Protein AF-A0A1S5QI67-F1 (afdb_monomer)

Sequence (179 aa):
MACPWKFLFKVKSYQSDLKEEKDINNNVKKTPCAVLSPTIQDDPKSHQNGSPQLLTGTVQNVPESLDKLHVTPSTRPQYVRIKNWGSGEILHDTLHHKATSDFTCKSKSCLGSIMNPKSLTRGPRDKPTPLEELLPQAIEFINQYYGSFKEAKIEEHLARLEAVTKEIETTGTYQLTLD

Mean predicted aligned error: 18.32 Å

Structure (mmCIF, N/CA/C/O backbone):
data_AF-A0A1S5QI67-F1
#
_entry.id   AF-A0A1S5QI67-F1
#
loop_
_atom_site.group_PDB
_atom_site.id
_atom_site.type_symbol
_atom_site.label_atom_id
_atom_site.label_alt_id
_atom_site.label_comp_id
_atom_site.label_asym_id
_atom_site.label_entity_id
_atom_site.label_seq_id
_atom_site.pdbx_PDB_ins_code
_atom_site.Cartn_x
_atom_site.Cartn_y
_atom_site.Cartn_z
_atom_site.occupancy
_atom_site.B_iso_or_equiv
_atom_site.auth_seq_id
_atom_site.auth_comp_id
_atom_site.auth_asym_id
_atom_site.auth_atom_id
_atom_site.pdbx_PDB_model_num
ATOM 1 N N . MET A 1 1 ? 42.290 -19.138 -28.186 1.00 39.66 1 MET A N 1
ATOM 2 C CA . MET A 1 1 ? 42.189 -19.672 -26.812 1.00 39.66 1 MET A CA 1
ATOM 3 C C . MET A 1 1 ? 40.740 -20.052 -26.567 1.00 39.66 1 MET A C 1
ATOM 5 O O . MET A 1 1 ? 39.892 -19.174 -26.576 1.00 39.66 1 MET A O 1
ATOM 9 N N . ALA A 1 2 ? 40.452 -21.350 -26.492 1.00 39.34 2 ALA A N 1
ATOM 10 C CA . ALA A 1 2 ? 39.098 -21.890 -26.387 1.00 39.34 2 ALA A CA 1
ATOM 11 C C . ALA A 1 2 ? 38.786 -22.230 -24.921 1.00 39.34 2 ALA A C 1
ATOM 13 O O . ALA A 1 2 ? 39.550 -22.956 -24.289 1.00 39.34 2 ALA A O 1
ATOM 14 N N . CYS A 1 3 ? 37.687 -21.701 -24.380 1.00 44.16 3 CYS A N 1
ATOM 15 C CA . CYS A 1 3 ? 37.183 -22.037 -23.046 1.00 44.16 3 CYS A CA 1
ATOM 16 C C . CYS A 1 3 ? 36.544 -23.440 -23.042 1.00 44.16 3 CYS A C 1
ATOM 18 O O . CYS A 1 3 ? 35.607 -23.660 -23.813 1.00 44.16 3 CYS A O 1
ATOM 20 N N . PRO A 1 4 ? 36.956 -24.373 -22.162 1.00 49.09 4 PRO A N 1
ATOM 21 C CA . PRO A 1 4 ? 36.354 -25.698 -22.083 1.00 49.09 4 PRO A CA 1
ATOM 22 C C . PRO A 1 4 ? 35.617 -25.887 -20.750 1.00 49.09 4 PRO A C 1
ATOM 24 O O . PRO A 1 4 ? 36.171 -26.443 -19.809 1.00 49.09 4 PRO A O 1
ATOM 27 N N . TRP A 1 5 ? 34.366 -25.435 -20.642 1.00 41.75 5 TRP A N 1
ATOM 28 C CA . TRP A 1 5 ? 33.500 -25.766 -19.499 1.00 41.75 5 TRP A CA 1
ATOM 29 C C . TRP A 1 5 ? 32.327 -26.621 -19.992 1.00 41.75 5 TRP A C 1
ATOM 31 O O . TRP A 1 5 ? 31.273 -26.121 -20.376 1.00 41.75 5 TRP A O 1
ATOM 41 N N . LYS A 1 6 ? 32.531 -27.942 -20.026 1.00 46.97 6 LYS A N 1
ATOM 42 C CA . LYS A 1 6 ? 31.464 -28.934 -20.207 1.00 46.97 6 LYS A CA 1
ATOM 43 C C . LYS A 1 6 ? 30.970 -29.350 -18.820 1.00 46.97 6 LYS A C 1
ATOM 45 O O . LYS A 1 6 ? 31.506 -30.275 -18.221 1.00 46.97 6 LYS A O 1
ATOM 50 N N . PHE A 1 7 ? 29.958 -28.657 -18.304 1.00 45.44 7 PHE A N 1
ATOM 51 C CA . PHE A 1 7 ? 29.197 -29.134 -17.150 1.00 45.44 7 PHE A CA 1
ATOM 52 C C . PHE A 1 7 ? 28.238 -30.238 -17.609 1.00 45.44 7 PHE A C 1
ATOM 54 O O . PHE A 1 7 ? 27.238 -29.978 -18.274 1.00 45.44 7 PHE A O 1
ATOM 61 N N . LEU A 1 8 ? 28.562 -31.485 -17.269 1.00 48.12 8 LEU A N 1
ATOM 62 C CA . LEU A 1 8 ? 27.643 -32.617 -17.359 1.00 48.12 8 LEU A CA 1
ATOM 63 C C . LEU A 1 8 ? 26.756 -32.618 -16.107 1.00 48.12 8 LEU A C 1
ATOM 65 O O . LEU A 1 8 ? 27.151 -33.135 -15.064 1.00 48.12 8 LEU A O 1
ATOM 69 N N . PHE A 1 9 ? 25.550 -32.060 -16.201 1.00 41.75 9 PHE A N 1
ATOM 70 C CA . PHE A 1 9 ? 24.511 -32.307 -15.202 1.00 41.75 9 PHE A CA 1
ATOM 71 C C . PHE A 1 9 ? 23.842 -33.648 -15.506 1.00 41.75 9 PHE A C 1
ATOM 73 O O . PHE A 1 9 ? 23.021 -33.772 -16.411 1.00 41.75 9 PHE A O 1
ATOM 80 N N . LYS A 1 10 ? 24.218 -34.678 -14.747 1.00 37.72 10 LYS A N 1
ATOM 81 C CA . LYS A 1 10 ? 23.511 -35.960 -14.716 1.00 37.72 10 LYS A CA 1
ATOM 82 C C . LYS A 1 10 ? 22.308 -35.789 -13.785 1.00 37.72 10 LYS A C 1
ATOM 84 O O . LYS A 1 10 ? 22.476 -35.731 -12.569 1.00 37.72 10 LYS A O 1
ATOM 89 N N . VAL A 1 11 ? 21.106 -35.658 -14.343 1.00 39.72 11 VAL A N 1
ATOM 90 C CA . VAL A 1 11 ? 19.867 -35.618 -13.553 1.00 39.72 11 VAL A CA 1
ATOM 91 C C . VAL A 1 11 ? 19.618 -37.019 -12.996 1.00 39.72 11 VAL A C 1
ATOM 93 O O . VAL A 1 11 ? 19.383 -37.965 -13.744 1.00 39.72 11 VAL A O 1
ATOM 96 N N . LYS A 1 12 ? 19.708 -37.163 -11.673 1.00 35.22 12 LYS A N 1
ATOM 97 C CA . LYS A 1 12 ? 19.203 -38.329 -10.943 1.00 35.22 12 LYS A CA 1
ATOM 98 C C . LYS A 1 12 ? 17.719 -38.070 -10.683 1.00 35.22 12 LYS A C 1
ATOM 100 O O . LYS A 1 12 ? 17.387 -37.208 -9.874 1.00 35.22 12 LYS A O 1
ATOM 105 N N . SER A 1 13 ? 16.837 -38.772 -11.386 1.00 42.53 13 SER A N 1
ATOM 106 C CA . SER A 1 13 ? 15.409 -38.771 -11.072 1.00 42.53 13 SER A CA 1
ATOM 107 C C . SER A 1 13 ? 15.192 -39.562 -9.782 1.00 42.53 13 SER A C 1
ATOM 109 O O . SER A 1 13 ? 15.369 -40.780 -9.768 1.00 42.53 13 SER A O 1
ATOM 111 N N . TYR A 1 14 ? 14.832 -38.877 -8.700 1.00 35.00 14 TYR A N 1
ATOM 112 C CA . TYR A 1 14 ? 14.247 -39.517 -7.528 1.00 35.00 14 TYR A CA 1
ATOM 113 C C . TYR A 1 14 ? 12.735 -39.536 -7.719 1.00 35.00 14 TYR A C 1
ATOM 115 O O . TYR A 1 14 ? 12.097 -38.491 -7.827 1.00 35.00 14 TYR A O 1
ATOM 123 N N . GLN A 1 15 ? 12.188 -40.741 -7.831 1.00 38.97 15 GLN A N 1
ATOM 124 C CA . GLN A 1 15 ? 10.758 -40.985 -7.793 1.00 38.97 15 GLN A CA 1
ATOM 125 C C . GLN A 1 15 ? 10.365 -40.955 -6.312 1.00 38.97 15 GLN A C 1
ATOM 127 O O . GLN A 1 15 ? 10.767 -41.833 -5.553 1.00 38.97 15 GLN A O 1
ATOM 132 N N . SER A 1 16 ? 9.670 -39.901 -5.892 1.00 35.84 16 SER A N 1
ATOM 133 C CA . SER A 1 16 ? 9.088 -39.818 -4.554 1.00 35.84 16 SER A CA 1
ATOM 134 C C . SER A 1 16 ? 7.592 -40.055 -4.680 1.00 35.84 16 SER A C 1
ATOM 136 O O . SER A 1 16 ? 6.900 -39.292 -5.355 1.00 35.84 16 SER A O 1
ATOM 138 N N . ASP A 1 17 ? 7.123 -41.135 -4.059 1.00 32.38 17 ASP A N 1
ATOM 139 C CA . ASP A 1 17 ? 5.713 -41.484 -3.939 1.00 32.38 17 ASP A CA 1
ATOM 140 C C . ASP A 1 17 ? 4.904 -40.311 -3.368 1.00 32.38 17 ASP A C 1
ATOM 142 O O . ASP A 1 17 ? 5.226 -39.756 -2.313 1.00 32.38 17 ASP A O 1
ATOM 146 N N . LEU A 1 18 ? 3.833 -39.946 -4.074 1.00 39.72 18 LEU A N 1
ATOM 147 C CA . LEU A 1 18 ? 2.822 -38.997 -3.617 1.00 39.72 18 LEU A CA 1
ATOM 148 C C . LEU A 1 18 ? 2.085 -39.602 -2.418 1.00 39.72 18 LEU A C 1
ATOM 150 O O . LEU A 1 18 ? 1.126 -40.356 -2.578 1.00 39.72 18 LEU A O 1
ATOM 154 N N . LYS A 1 19 ? 2.519 -39.255 -1.206 1.00 37.53 19 LYS A N 1
ATOM 155 C CA . LYS A 1 19 ? 1.646 -39.321 -0.037 1.00 37.53 19 LYS A CA 1
ATOM 156 C C . LYS A 1 19 ? 0.839 -38.032 0.025 1.00 37.53 19 LYS A C 1
ATOM 158 O O . LYS A 1 19 ? 1.390 -36.943 0.110 1.00 37.53 19 LYS A O 1
ATOM 163 N N . GLU A 1 20 ? -0.467 -38.217 -0.062 1.00 44.97 20 GLU A N 1
ATOM 164 C CA . GLU A 1 20 ? -1.528 -37.222 0.005 1.00 44.97 20 GLU A CA 1
ATOM 165 C C . GLU A 1 20 ? -1.335 -36.273 1.205 1.00 44.97 20 GLU A C 1
ATOM 167 O O . GLU A 1 20 ? -1.462 -36.675 2.364 1.00 44.97 20 GLU A O 1
ATOM 172 N N . GLU A 1 21 ? -0.996 -35.012 0.929 1.00 41.59 21 GLU A N 1
ATOM 173 C CA . GLU A 1 21 ? -0.943 -33.943 1.927 1.00 41.59 21 GLU A CA 1
ATOM 174 C C . GLU A 1 21 ? -2.267 -33.166 1.886 1.00 41.59 21 GLU A C 1
ATOM 176 O O . GLU A 1 21 ? -2.718 -32.719 0.831 1.00 41.59 21 GLU A O 1
ATOM 181 N N . LYS A 1 22 ? -2.925 -33.066 3.046 1.00 39.84 22 LYS A N 1
ATOM 182 C CA . LYS A 1 22 ? -4.198 -32.359 3.226 1.00 39.84 22 LYS A CA 1
ATOM 183 C C . LYS A 1 22 ? -3.986 -30.848 3.085 1.00 39.84 22 LYS A C 1
ATOM 185 O O . LYS A 1 22 ? -3.261 -30.255 3.875 1.00 39.84 22 LYS A O 1
ATOM 190 N N . ASP A 1 23 ? -4.681 -30.249 2.123 1.00 41.34 23 ASP A N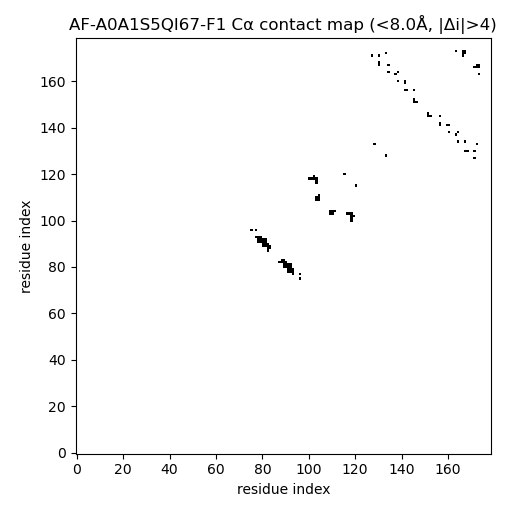 1
ATOM 191 C CA . ASP A 1 23 ? -4.840 -28.802 1.935 1.00 41.34 23 ASP A CA 1
ATOM 192 C C . ASP A 1 23 ? -5.692 -28.225 3.087 1.00 41.34 23 ASP A C 1
ATOM 194 O O . ASP A 1 23 ? -6.835 -28.646 3.281 1.00 41.34 23 ASP A O 1
ATOM 198 N N . ILE A 1 24 ? -5.132 -27.317 3.898 1.00 54.81 24 ILE A N 1
ATOM 199 C CA . ILE A 1 24 ? -5.810 -26.707 5.063 1.00 54.81 24 ILE A CA 1
ATOM 200 C C . ILE A 1 24 ? -6.271 -25.272 4.746 1.00 54.81 24 ILE A C 1
ATOM 202 O O . ILE A 1 24 ? -6.517 -24.479 5.654 1.00 54.81 24 ILE A O 1
ATOM 206 N N . ASN A 1 25 ? -6.385 -24.877 3.476 1.00 50.16 25 ASN A N 1
ATOM 207 C CA . ASN A 1 25 ? -6.582 -23.461 3.175 1.00 50.16 25 ASN A CA 1
ATOM 208 C C . ASN A 1 25 ? -7.455 -23.124 1.967 1.00 50.16 25 ASN A C 1
ATOM 210 O O . ASN A 1 25 ? -7.516 -21.948 1.604 1.00 50.16 25 ASN A O 1
ATOM 214 N N . ASN A 1 26 ? -8.242 -24.052 1.413 1.00 45.84 26 ASN A N 1
ATOM 215 C CA . ASN A 1 26 ? -9.379 -23.611 0.603 1.00 45.84 26 ASN A CA 1
ATOM 216 C C . ASN A 1 26 ? -10.528 -24.620 0.496 1.00 45.84 26 ASN A C 1
ATOM 218 O O . ASN A 1 26 ? -10.353 -25.770 0.108 1.00 45.84 26 ASN A O 1
ATOM 222 N N . ASN A 1 27 ? -11.740 -24.159 0.787 1.00 44.03 27 ASN A N 1
ATOM 223 C CA . ASN A 1 27 ? -12.961 -24.960 0.840 1.00 44.03 27 ASN A CA 1
ATOM 224 C C . ASN A 1 27 ? -13.596 -25.164 -0.559 1.00 44.03 27 ASN A C 1
ATOM 226 O O . ASN A 1 27 ? -14.786 -24.921 -0.735 1.00 44.03 27 ASN A O 1
ATOM 230 N N . VAL A 1 28 ? -12.829 -25.598 -1.573 1.00 44.22 28 VAL A N 1
ATOM 231 C CA . VAL A 1 28 ? -13.358 -25.953 -2.913 1.00 44.22 28 VAL A CA 1
ATOM 232 C C . VAL A 1 28 ? -12.572 -27.119 -3.534 1.00 44.22 28 VAL A C 1
ATOM 234 O O . VAL A 1 28 ? -11.347 -27.087 -3.627 1.00 44.22 28 VAL A O 1
ATOM 237 N N . LYS A 1 29 ? -13.289 -28.151 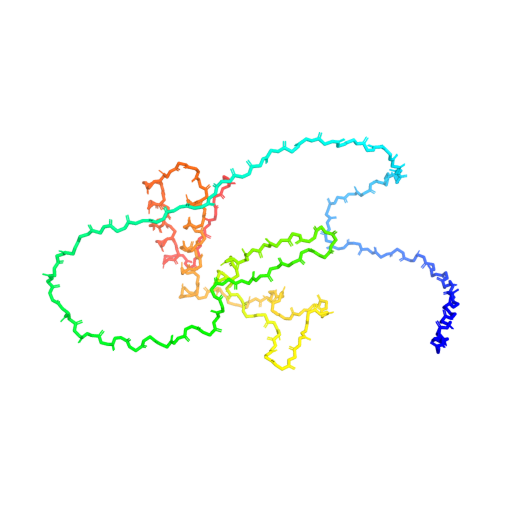-4.005 1.00 35.97 29 LYS A N 1
ATOM 238 C CA . LYS A 1 29 ? -12.729 -29.333 -4.690 1.00 35.97 29 LYS A CA 1
ATOM 239 C C . LYS A 1 29 ? -12.144 -28.955 -6.063 1.00 35.97 29 LYS A C 1
ATOM 241 O O . LYS A 1 29 ? -12.835 -28.338 -6.868 1.00 35.97 29 LYS A O 1
ATOM 246 N N . LYS A 1 30 ? -10.907 -29.375 -6.361 1.00 35.66 30 LYS A N 1
ATOM 247 C CA . LYS A 1 30 ? -10.276 -29.238 -7.690 1.00 35.66 30 LYS A CA 1
ATOM 248 C C . LYS A 1 30 ? -10.514 -30.486 -8.548 1.00 35.66 30 LYS A C 1
ATOM 250 O O . LYS A 1 30 ? -10.152 -31.586 -8.142 1.00 35.66 30 LYS A O 1
ATOM 255 N N . THR A 1 31 ? -11.046 -30.293 -9.753 1.00 32.31 31 THR A N 1
ATOM 256 C CA . THR A 1 31 ? -11.042 -31.287 -10.843 1.00 32.31 31 THR A CA 1
ATOM 257 C C . THR A 1 31 ? -9.914 -30.928 -11.823 1.00 32.31 31 THR A C 1
ATOM 259 O O . THR A 1 31 ? -9.766 -29.745 -12.136 1.00 32.31 31 THR A O 1
ATOM 262 N N . PRO A 1 32 ? -9.096 -31.883 -12.303 1.00 33.84 32 PRO A N 1
ATOM 263 C CA . PRO A 1 32 ? -7.946 -31.582 -13.152 1.00 33.84 32 PRO A CA 1
ATOM 264 C C . PRO A 1 32 ? -8.351 -31.469 -14.626 1.00 33.84 32 PRO A C 1
ATOM 266 O O . PRO A 1 32 ? -9.083 -32.318 -15.130 1.00 33.84 32 PRO A O 1
ATOM 269 N N . CYS A 1 33 ? -7.821 -30.473 -15.340 1.00 31.41 33 CYS A N 1
ATOM 270 C CA . CYS A 1 33 ? -7.825 -30.487 -16.800 1.00 31.41 33 CYS A CA 1
ATOM 271 C C . CYS A 1 33 ? -6.500 -29.981 -17.374 1.00 31.41 33 CYS A C 1
ATOM 273 O O . CYS A 1 33 ? -5.823 -29.133 -16.796 1.00 31.41 33 CYS A O 1
ATOM 275 N N . ALA A 1 34 ? -6.131 -30.620 -18.477 1.00 27.72 34 ALA A N 1
ATOM 276 C CA . ALA A 1 34 ? -4.781 -30.832 -18.959 1.00 27.72 34 ALA A CA 1
ATOM 277 C C . ALA A 1 34 ? -4.228 -29.708 -19.852 1.00 27.72 34 ALA A C 1
ATOM 279 O O . ALA A 1 34 ? -4.955 -28.916 -20.442 1.00 27.72 34 ALA A O 1
ATOM 280 N N . VAL A 1 35 ? -2.899 -29.712 -19.952 1.00 26.73 35 VAL A N 1
ATOM 281 C CA . VAL A 1 35 ? -2.040 -28.904 -20.827 1.00 26.73 35 VAL A CA 1
ATOM 282 C C . VAL A 1 35 ? -2.259 -29.234 -22.306 1.00 26.73 35 VAL A C 1
ATOM 284 O O . VAL A 1 35 ? -2.214 -30.411 -22.649 1.00 26.73 35 VAL A O 1
ATOM 287 N N . LEU A 1 36 ? -2.329 -28.213 -23.174 1.00 27.23 36 LEU A N 1
ATOM 288 C CA . LEU A 1 36 ? -1.845 -28.247 -24.567 1.00 27.23 36 LEU A CA 1
ATOM 289 C C . LEU A 1 36 ? -1.331 -26.848 -24.997 1.00 27.23 36 LEU A C 1
ATOM 291 O O . LEU A 1 36 ? -1.960 -25.834 -24.707 1.00 27.23 36 LEU A O 1
ATOM 295 N N . SER A 1 37 ? -0.191 -26.820 -25.695 1.00 27.23 37 SER A N 1
ATOM 296 C CA . SER A 1 37 ? 0.454 -25.670 -26.382 1.00 27.23 37 SER A CA 1
ATOM 297 C C . SER A 1 37 ? 0.323 -25.849 -27.922 1.00 27.23 37 SER A C 1
ATOM 299 O O . SER A 1 37 ? -0.143 -26.916 -28.324 1.00 27.23 37 SER A O 1
ATOM 301 N N . PRO A 1 38 ? 0.970 -25.048 -28.809 1.00 38.56 38 PRO A N 1
ATOM 302 C CA . PRO A 1 38 ? 0.965 -23.592 -29.081 1.00 38.56 38 PRO A CA 1
ATOM 303 C C . PRO A 1 38 ? 0.619 -23.299 -30.590 1.00 38.56 38 PRO A C 1
ATOM 305 O O . PRO A 1 38 ? -0.034 -24.130 -31.213 1.00 38.56 38 PRO A O 1
ATOM 308 N N . THR A 1 39 ? 1.138 -22.197 -31.190 1.00 22.06 39 THR A N 1
ATOM 309 C CA . THR A 1 39 ? 1.183 -21.742 -32.633 1.00 22.06 39 THR A CA 1
ATOM 310 C C . THR A 1 39 ? 0.076 -20.725 -33.051 1.00 22.06 39 THR A C 1
ATOM 312 O O . THR A 1 39 ? -1.053 -20.912 -32.626 1.00 22.06 39 THR A O 1
ATOM 315 N N . ILE A 1 40 ? 0.233 -19.608 -33.806 1.00 28.09 40 ILE A N 1
ATOM 316 C CA . ILE A 1 40 ? 1.205 -19.012 -34.774 1.00 28.09 40 ILE A CA 1
ATOM 317 C C . ILE A 1 40 ? 1.215 -17.452 -34.652 1.00 28.09 40 ILE A C 1
ATOM 319 O O . ILE A 1 40 ? 0.262 -16.863 -34.153 1.00 28.09 40 ILE A O 1
ATOM 323 N N . GLN A 1 41 ? 2.316 -16.836 -35.115 1.00 27.83 41 GLN A N 1
ATOM 324 C CA . GLN A 1 41 ? 2.641 -15.407 -35.326 1.00 27.83 41 GLN A CA 1
ATOM 325 C C . GLN A 1 41 ? 1.651 -14.597 -36.190 1.00 27.83 41 GLN A C 1
ATOM 327 O O . GLN A 1 41 ? 1.082 -15.153 -37.115 1.00 27.83 41 GLN A O 1
ATOM 332 N N . ASP A 1 42 ? 1.590 -13.273 -35.980 1.00 25.66 42 ASP A N 1
ATOM 333 C CA . ASP A 1 42 ? 1.651 -12.256 -37.0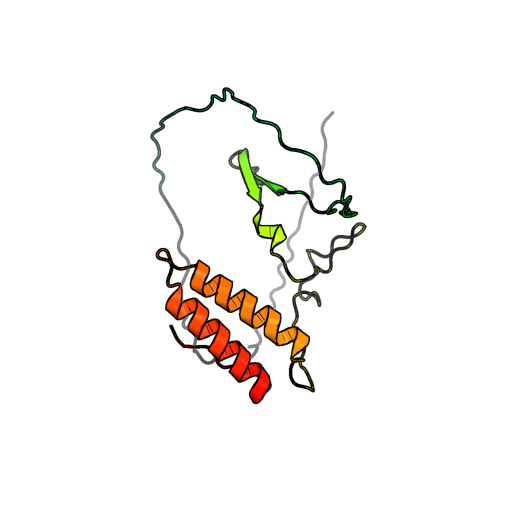52 1.00 25.66 42 ASP A CA 1
ATOM 334 C C . ASP A 1 42 ? 1.873 -10.837 -36.462 1.00 25.66 42 ASP A C 1
ATOM 336 O O . ASP A 1 42 ? 1.283 -10.465 -35.451 1.00 25.66 42 ASP A O 1
ATOM 340 N N . ASP A 1 43 ? 2.749 -10.060 -37.102 1.00 27.42 43 ASP A N 1
ATOM 341 C CA . ASP A 1 43 ? 3.104 -8.632 -36.905 1.00 27.42 43 ASP A CA 1
ATOM 342 C C . ASP A 1 43 ? 3.384 -8.090 -38.345 1.00 27.42 43 ASP A C 1
ATOM 344 O O . ASP A 1 43 ? 3.528 -8.930 -39.243 1.00 27.42 43 ASP A O 1
ATOM 348 N N . PRO A 1 44 ? 3.568 -6.785 -38.678 1.00 41.03 44 PRO A N 1
ATOM 349 C CA . PRO A 1 44 ? 3.500 -5.559 -37.873 1.00 41.03 44 PRO A CA 1
ATOM 350 C C . PRO A 1 44 ? 2.829 -4.345 -38.566 1.00 41.03 44 PRO A C 1
ATOM 352 O O . PRO A 1 44 ? 2.507 -4.384 -39.756 1.00 41.03 44 PRO A O 1
ATOM 355 N N . LYS A 1 45 ? 2.725 -3.196 -37.867 1.00 28.23 45 LYS A N 1
ATOM 356 C CA . LYS A 1 45 ? 2.894 -1.866 -38.503 1.00 28.23 45 LYS A CA 1
ATOM 357 C C . LYS A 1 45 ? 3.230 -0.718 -37.537 1.00 28.23 45 LYS A C 1
ATOM 359 O O . LYS A 1 45 ? 2.576 -0.482 -36.531 1.00 28.23 45 LYS A O 1
ATOM 364 N N . SER A 1 46 ? 4.281 -0.012 -37.946 1.00 23.81 46 SER A N 1
ATOM 365 C CA . SER A 1 46 ? 4.972 1.150 -37.377 1.00 23.81 46 SER A CA 1
ATOM 366 C C . SER A 1 46 ? 4.215 2.463 -37.586 1.00 23.81 46 SER A C 1
ATOM 368 O O . SER A 1 46 ? 3.726 2.678 -38.689 1.00 23.81 46 SER A O 1
ATOM 370 N N . HIS A 1 47 ? 4.244 3.375 -36.604 1.00 30.44 47 HIS A N 1
ATOM 371 C CA . HIS A 1 47 ? 4.237 4.821 -36.853 1.00 30.44 47 HIS A CA 1
ATOM 372 C C . HIS A 1 47 ? 5.087 5.576 -35.819 1.00 30.44 47 HIS A C 1
ATOM 374 O O . HIS A 1 47 ? 5.176 5.216 -34.649 1.00 30.44 47 HIS A O 1
ATOM 380 N N . GLN A 1 48 ? 5.764 6.597 -36.331 1.00 29.22 48 GLN A N 1
ATOM 381 C CA . GLN A 1 48 ? 6.924 7.287 -35.787 1.00 29.22 48 GLN A CA 1
ATOM 382 C C . GLN A 1 48 ? 6.592 8.659 -35.162 1.00 29.22 48 GLN A C 1
ATOM 384 O O . GLN A 1 48 ? 5.673 9.332 -35.612 1.00 29.22 48 GLN A O 1
ATOM 389 N N . ASN A 1 49 ? 7.494 9.083 -34.263 1.00 24.83 49 ASN A N 1
ATOM 390 C CA . ASN A 1 49 ? 8.038 10.437 -34.034 1.00 24.83 49 ASN A CA 1
ATOM 391 C C . ASN A 1 49 ? 7.170 11.572 -33.448 1.00 24.83 49 ASN A C 1
ATOM 393 O O . ASN A 1 49 ? 6.154 11.960 -34.010 1.00 24.83 49 ASN A O 1
ATOM 397 N N . GLY A 1 50 ? 7.736 12.253 -32.435 1.00 25.55 50 GLY A N 1
ATOM 398 C CA . GLY A 1 50 ? 7.576 13.708 -32.276 1.00 25.55 50 GLY A CA 1
ATOM 399 C C . GLY A 1 50 ? 7.599 14.267 -30.845 1.00 25.55 50 GLY A C 1
ATOM 400 O O . GLY A 1 50 ? 6.560 14.412 -30.220 1.00 25.55 50 GLY A O 1
ATOM 401 N N . SER A 1 51 ? 8.773 14.668 -30.358 1.00 28.30 51 SER A N 1
ATOM 402 C CA . SER A 1 51 ? 9.015 15.686 -29.308 1.00 28.30 51 SER A CA 1
ATOM 403 C C . SER A 1 51 ? 10.426 16.247 -29.581 1.00 28.30 51 SER A C 1
ATOM 405 O O . SER A 1 51 ? 11.189 15.508 -30.217 1.00 28.30 51 SER A O 1
ATOM 407 N N . PRO A 1 52 ? 10.853 17.466 -29.170 1.00 40.03 52 PRO A N 1
ATOM 408 C CA . PRO A 1 52 ? 10.279 18.417 -28.196 1.00 40.03 52 PRO A CA 1
ATOM 409 C C . PRO A 1 52 ? 10.203 19.869 -28.725 1.00 40.03 52 PRO A C 1
ATOM 411 O O . PRO A 1 52 ? 10.619 20.088 -29.851 1.00 40.03 52 PRO A O 1
ATOM 414 N N . GLN A 1 53 ? 9.739 20.854 -27.931 1.00 28.08 53 GLN A N 1
ATOM 415 C CA . GLN A 1 53 ? 10.437 22.146 -27.701 1.00 28.08 53 GLN A CA 1
ATOM 416 C C . GLN A 1 53 ? 9.797 22.996 -26.574 1.00 28.08 53 GLN A C 1
ATOM 418 O O . GLN A 1 53 ? 8.583 23.077 -26.416 1.00 28.08 53 GLN A O 1
ATOM 423 N N . LEU A 1 54 ? 10.704 23.608 -25.808 1.00 24.69 54 LEU A N 1
ATOM 424 C CA . LEU A 1 54 ? 10.612 24.638 -24.762 1.00 24.69 54 LEU A CA 1
ATOM 425 C C . LEU A 1 54 ? 10.739 26.036 -25.409 1.00 24.69 54 LEU A C 1
ATOM 427 O O . LEU A 1 54 ? 11.366 26.083 -26.456 1.00 24.69 54 LEU A O 1
ATOM 431 N N . LEU A 1 55 ? 10.236 27.122 -24.785 1.00 28.69 55 LEU A N 1
ATOM 432 C CA . LEU A 1 55 ? 10.801 28.505 -24.727 1.00 28.69 55 LEU A CA 1
ATOM 433 C C . LEU A 1 55 ? 9.825 29.439 -23.932 1.00 28.69 55 LEU A C 1
ATOM 435 O O . LEU A 1 55 ? 8.665 29.559 -24.309 1.00 28.69 55 LEU A O 1
ATOM 439 N N . THR A 1 56 ? 10.175 29.885 -22.707 1.00 22.97 56 THR A N 1
ATOM 440 C CA . THR A 1 56 ? 10.531 31.277 -22.265 1.00 22.97 56 THR A CA 1
ATOM 441 C C . THR A 1 56 ? 9.509 32.382 -22.601 1.00 22.97 56 THR A C 1
ATOM 443 O O . THR A 1 56 ? 9.145 32.525 -23.755 1.00 22.97 56 THR A O 1
ATOM 446 N N . GLY A 1 57 ? 9.047 33.294 -21.735 1.00 23.62 57 GLY A N 1
ATOM 447 C CA . GLY A 1 57 ? 9.293 33.689 -20.339 1.00 23.62 57 GLY A CA 1
ATOM 448 C C . GLY A 1 57 ? 8.509 34.997 -20.058 1.00 23.62 57 GLY A C 1
ATOM 449 O O . GLY A 1 57 ? 8.065 35.627 -21.011 1.00 23.62 57 GLY A O 1
ATOM 450 N N . THR A 1 58 ? 8.309 35.407 -18.797 1.00 26.52 58 THR A N 1
ATOM 451 C CA . THR A 1 58 ? 8.442 36.799 -18.283 1.00 26.52 58 THR A CA 1
ATOM 452 C C . THR A 1 58 ? 8.278 36.787 -16.757 1.00 26.52 58 THR A C 1
ATOM 454 O O . THR A 1 58 ? 7.360 36.186 -16.208 1.00 26.52 58 THR A O 1
ATOM 457 N N . VAL A 1 59 ? 9.238 37.437 -16.105 1.00 26.03 59 VAL A N 1
ATOM 458 C CA . VAL A 1 59 ? 9.479 37.571 -14.666 1.00 26.03 59 VAL A CA 1
ATOM 459 C C . VAL A 1 59 ? 8.713 38.774 -14.107 1.00 26.03 59 VAL A C 1
ATOM 461 O O . VAL A 1 59 ? 8.795 39.859 -14.679 1.00 26.03 59 VAL A O 1
ATOM 464 N N . GLN A 1 60 ? 8.064 38.620 -12.950 1.00 29.98 60 GLN A N 1
ATOM 465 C CA . GLN A 1 60 ? 7.819 39.721 -12.010 1.00 29.98 60 GLN A CA 1
ATOM 466 C C . GLN A 1 60 ? 8.190 39.271 -10.587 1.00 29.98 60 GLN A C 1
ATOM 468 O O . GLN A 1 60 ? 7.733 38.238 -10.107 1.00 29.98 60 GLN A O 1
ATOM 473 N N . ASN A 1 61 ? 9.079 40.051 -9.965 1.00 27.34 61 ASN A N 1
ATOM 474 C CA . ASN A 1 61 ? 9.712 39.841 -8.660 1.00 27.34 61 ASN A CA 1
ATOM 475 C C . ASN A 1 61 ? 8.876 40.446 -7.523 1.00 27.34 61 ASN A C 1
ATOM 477 O O . ASN A 1 61 ? 8.546 41.622 -7.635 1.00 27.34 61 ASN A O 1
ATOM 481 N N . VAL A 1 62 ? 8.663 39.720 -6.414 1.00 26.97 62 VAL A N 1
ATOM 482 C CA . VAL A 1 62 ? 8.292 40.223 -5.062 1.00 26.97 62 VAL A CA 1
ATOM 483 C C . VAL A 1 62 ? 8.803 39.187 -4.016 1.00 26.97 62 VAL A C 1
ATOM 485 O O . VAL A 1 62 ? 8.844 38.004 -4.353 1.00 26.97 62 VAL A O 1
ATOM 488 N N . PRO A 1 63 ? 9.304 39.591 -2.823 1.00 33.81 63 PRO A N 1
ATOM 489 C CA . PRO A 1 63 ? 10.621 39.173 -2.322 1.00 33.81 63 PRO A CA 1
ATOM 490 C C . PRO A 1 63 ? 10.666 37.948 -1.394 1.00 33.81 63 PRO A C 1
ATOM 492 O O . PRO A 1 63 ? 9.702 37.585 -0.726 1.00 33.81 63 PRO A O 1
ATOM 495 N N . GLU A 1 64 ? 11.873 37.376 -1.345 1.00 30.48 64 GLU A N 1
ATOM 496 C CA . GLU A 1 64 ? 12.333 36.231 -0.555 1.00 30.48 64 GLU A CA 1
ATOM 497 C C . GLU A 1 64 ? 12.060 36.370 0.953 1.00 30.48 64 GLU A C 1
ATOM 499 O O . GLU A 1 64 ? 12.662 37.198 1.638 1.00 30.48 64 GLU A O 1
ATOM 504 N N . SER A 1 65 ? 11.227 35.479 1.502 1.00 37.81 65 SER A N 1
ATOM 505 C CA . SER A 1 65 ? 11.260 35.143 2.926 1.00 37.81 65 SER A CA 1
ATOM 506 C C . SER A 1 65 ? 12.267 34.015 3.137 1.00 37.81 65 SER A C 1
ATOM 508 O O . SER A 1 65 ? 12.039 32.865 2.753 1.00 37.81 65 SER A O 1
ATOM 510 N N . LEU A 1 66 ? 13.403 34.365 3.730 1.00 43.72 66 LEU A N 1
ATOM 511 C CA . LEU A 1 66 ? 14.441 33.438 4.151 1.00 43.72 66 LEU A CA 1
ATOM 512 C C . LEU A 1 66 ? 13.945 32.649 5.366 1.00 43.72 66 LEU A C 1
ATOM 514 O O . LEU A 1 66 ? 14.200 33.031 6.502 1.00 43.72 66 LEU A O 1
ATOM 518 N N . ASP A 1 67 ? 13.243 31.547 5.117 1.00 36.53 67 ASP A N 1
ATOM 519 C CA . ASP A 1 67 ? 13.005 30.521 6.127 1.00 36.53 67 ASP A CA 1
ATOM 520 C C . ASP A 1 67 ? 13.596 29.208 5.610 1.00 36.53 67 ASP A C 1
ATOM 522 O O . ASP A 1 67 ? 13.002 28.464 4.825 1.00 36.53 67 ASP A O 1
ATOM 526 N N . LYS A 1 68 ? 14.870 28.980 5.953 1.00 34.69 68 LYS A N 1
ATOM 527 C CA . LYS A 1 68 ? 15.578 27.740 5.628 1.00 34.69 68 LYS A CA 1
ATOM 528 C C . LYS A 1 68 ? 15.016 26.628 6.505 1.00 34.69 68 LYS A C 1
ATOM 530 O O . LYS A 1 68 ? 15.594 26.276 7.530 1.00 34.69 68 LYS A O 1
ATOM 535 N N . LEU A 1 69 ? 13.920 26.029 6.053 1.00 39.78 69 LEU A N 1
ATOM 536 C CA . LEU A 1 69 ? 13.529 24.700 6.492 1.00 39.78 69 LEU A CA 1
ATOM 537 C C . LEU A 1 69 ? 14.674 23.752 6.127 1.00 39.78 69 LEU A C 1
ATOM 539 O O . LEU A 1 69 ? 15.035 23.596 4.959 1.00 39.78 69 LEU A O 1
ATOM 543 N N . HIS A 1 70 ? 15.293 23.168 7.147 1.00 42.38 70 HIS A N 1
ATOM 544 C CA . HIS A 1 70 ? 16.347 22.175 7.008 1.00 42.38 70 HIS A CA 1
ATOM 545 C C . HIS A 1 70 ? 15.735 20.887 6.435 1.00 42.38 70 HIS A C 1
ATOM 547 O O . HIS A 1 70 ? 15.454 19.935 7.160 1.00 42.38 70 HIS A O 1
ATOM 553 N N . VAL A 1 71 ? 15.482 20.875 5.124 1.00 48.19 71 VAL A N 1
ATOM 554 C CA . VAL A 1 71 ? 15.066 19.684 4.387 1.00 48.19 71 VAL A CA 1
ATOM 555 C C . VAL A 1 71 ? 16.288 18.784 4.292 1.00 48.19 71 VAL A C 1
ATOM 557 O O . VAL A 1 71 ? 17.207 19.022 3.508 1.00 48.19 71 VAL A O 1
ATOM 560 N N . THR A 1 72 ? 16.323 17.751 5.125 1.00 42.94 72 THR A N 1
ATOM 561 C CA . THR A 1 72 ? 17.226 16.623 4.922 1.00 42.94 72 THR A CA 1
ATOM 562 C C . THR A 1 72 ? 16.958 16.051 3.526 1.00 42.94 72 THR A C 1
ATOM 564 O O . THR A 1 72 ? 15.811 15.715 3.222 1.00 42.94 72 THR A O 1
ATOM 567 N N . PRO A 1 73 ? 17.970 15.953 2.644 1.00 45.88 73 PRO A N 1
ATOM 568 C CA . PRO A 1 73 ? 17.766 15.404 1.314 1.00 45.88 73 PRO A CA 1
ATOM 569 C C . PRO A 1 73 ? 17.278 13.961 1.438 1.00 45.88 73 PRO A C 1
ATOM 571 O O . PRO A 1 73 ? 17.914 13.126 2.085 1.00 45.88 73 PRO A O 1
ATOM 574 N N . SER A 1 74 ? 16.123 13.685 0.833 1.00 54.56 74 SER A N 1
ATOM 575 C CA . SER A 1 74 ? 15.587 12.332 0.718 1.00 54.56 74 SER A CA 1
ATOM 576 C C . SER A 1 74 ? 16.641 11.439 0.064 1.00 54.56 74 SER A C 1
ATOM 578 O O . SER A 1 74 ? 17.103 11.706 -1.043 1.00 54.56 74 SER A O 1
ATOM 580 N N . THR A 1 75 ? 17.037 10.372 0.753 1.00 70.94 75 THR A N 1
ATOM 581 C CA . THR A 1 75 ? 18.036 9.401 0.285 1.00 70.94 75 THR A CA 1
ATOM 582 C C . THR A 1 75 ? 17.495 8.445 -0.785 1.00 70.94 75 THR A C 1
ATOM 584 O O . THR A 1 75 ? 18.233 7.577 -1.254 1.00 70.94 75 THR A O 1
ATOM 587 N N . ARG A 1 76 ? 16.220 8.574 -1.186 1.00 79.56 76 ARG A N 1
ATOM 588 C CA . ARG A 1 76 ? 15.583 7.720 -2.201 1.00 79.56 76 ARG A CA 1
ATOM 589 C C . ARG A 1 76 ? 15.638 8.377 -3.591 1.00 79.56 76 ARG A C 1
ATOM 591 O O . ARG A 1 76 ? 15.253 9.539 -3.715 1.00 79.56 76 ARG A O 1
ATOM 598 N N . PRO A 1 77 ? 16.073 7.652 -4.643 1.00 88.75 77 PRO A N 1
ATOM 599 C CA . PRO A 1 77 ? 16.025 8.153 -6.016 1.00 88.75 77 PRO A CA 1
ATOM 600 C C . PRO A 1 77 ? 14.597 8.501 -6.442 1.00 88.75 77 PRO A C 1
ATOM 602 O O . PRO A 1 77 ? 13.691 7.698 -6.221 1.00 88.75 77 PRO A O 1
ATOM 605 N N . GLN A 1 78 ? 14.427 9.640 -7.127 1.00 92.81 78 GLN A N 1
ATOM 606 C CA . GLN A 1 78 ? 13.133 10.133 -7.632 1.00 92.81 78 GLN A CA 1
ATOM 607 C C . GLN A 1 78 ? 12.432 9.155 -8.588 1.00 92.81 78 GLN A C 1
ATOM 609 O O . GLN A 1 78 ? 11.206 9.131 -8.674 1.00 92.81 78 GLN A O 1
ATOM 614 N N . TYR A 1 79 ? 13.195 8.334 -9.302 1.00 96.31 79 TYR A N 1
ATOM 615 C CA . TYR A 1 79 ? 12.683 7.212 -10.078 1.00 96.31 79 TYR A CA 1
ATOM 616 C C . TYR A 1 79 ? 13.730 6.097 -10.140 1.00 96.31 79 TYR A C 1
ATOM 618 O O . TYR A 1 79 ? 14.930 6.352 -9.998 1.00 96.31 79 TYR A O 1
ATOM 626 N N . VAL A 1 80 ? 13.290 4.864 -10.386 1.00 96.88 80 VAL A N 1
ATOM 627 C CA . VAL A 1 80 ? 14.167 3.711 -10.632 1.00 96.88 80 VAL A CA 1
ATOM 628 C C . VAL A 1 80 ? 14.016 3.258 -12.079 1.00 96.88 80 VAL A C 1
ATOM 630 O O . VAL A 1 80 ? 12.917 2.993 -12.554 1.00 96.88 80 VAL A O 1
ATOM 633 N N . ARG A 1 81 ? 15.132 3.165 -12.806 1.00 98.00 81 ARG A N 1
ATOM 634 C CA . ARG A 1 81 ? 15.145 2.715 -14.202 1.00 98.00 81 ARG A CA 1
ATOM 635 C C . ARG A 1 81 ? 15.130 1.189 -14.270 1.00 98.00 81 ARG A C 1
ATOM 637 O O . ARG A 1 81 ? 16.067 0.546 -13.801 1.00 98.00 81 ARG A O 1
ATOM 644 N N . ILE A 1 82 ? 14.117 0.624 -14.916 1.00 98.31 82 ILE A N 1
ATOM 645 C CA . ILE A 1 82 ? 13.956 -0.815 -15.146 1.00 98.31 82 ILE A CA 1
ATOM 646 C C . ILE A 1 82 ? 14.180 -1.101 -16.629 1.00 98.31 82 ILE A C 1
ATOM 648 O O . ILE A 1 82 ? 13.623 -0.419 -17.482 1.00 98.31 82 ILE A O 1
ATOM 652 N N . LYS A 1 83 ? 15.013 -2.096 -16.948 1.00 98.44 83 LYS A N 1
ATOM 653 C CA . LYS A 1 83 ? 15.334 -2.476 -18.330 1.00 98.44 83 LYS A CA 1
ATOM 654 C C . LYS A 1 83 ? 14.892 -3.907 -18.610 1.00 98.44 83 LYS A C 1
ATOM 656 O O . LYS A 1 83 ? 15.332 -4.830 -17.924 1.00 98.44 83 LYS A O 1
ATOM 661 N N . ASN A 1 84 ? 14.113 -4.091 -19.670 1.00 98.38 84 ASN A N 1
ATOM 662 C CA . ASN A 1 84 ? 13.886 -5.398 -20.267 1.00 98.38 84 ASN A CA 1
ATOM 663 C C . ASN A 1 84 ? 15.055 -5.728 -21.210 1.00 98.38 84 ASN A C 1
ATOM 665 O O . ASN A 1 84 ? 15.322 -5.007 -22.169 1.00 98.38 84 ASN A O 1
ATOM 669 N N . TRP A 1 85 ? 15.781 -6.813 -20.940 1.00 98.06 85 TRP A N 1
ATOM 670 C CA . TRP A 1 85 ? 16.937 -7.211 -21.752 1.00 98.06 85 TRP A CA 1
ATOM 671 C C . TRP A 1 85 ? 16.572 -7.961 -23.039 1.00 98.06 85 TRP A C 1
ATOM 673 O O . TRP A 1 85 ? 17.406 -8.019 -23.936 1.00 98.06 85 TRP A O 1
ATOM 683 N N . GLY A 1 86 ? 15.357 -8.508 -23.142 1.00 98.50 86 GLY A N 1
ATOM 684 C CA . GLY A 1 86 ? 14.873 -9.200 -24.339 1.00 98.50 86 GLY A CA 1
ATOM 685 C C . GLY A 1 86 ? 14.390 -8.242 -25.430 1.00 98.50 86 GLY A C 1
ATOM 686 O O . GLY A 1 86 ? 14.728 -8.432 -26.592 1.00 98.50 86 GLY A O 1
ATOM 687 N N . SER A 1 87 ? 13.644 -7.195 -25.059 1.00 98.06 87 SER A N 1
ATOM 688 C CA . SER A 1 87 ? 13.149 -6.173 -26.000 1.00 98.06 87 SER A CA 1
ATOM 689 C C . SER A 1 87 ? 14.028 -4.919 -26.068 1.00 98.06 87 SER A C 1
ATOM 691 O O . SER A 1 87 ? 13.961 -4.167 -27.035 1.00 98.06 87 SER A O 1
ATOM 693 N N . GLY A 1 88 ? 14.838 -4.664 -25.036 1.00 98.06 88 GLY A N 1
ATOM 694 C CA . GLY A 1 88 ? 15.578 -3.410 -24.876 1.00 98.06 88 GLY A CA 1
ATOM 695 C C . GLY A 1 88 ? 14.753 -2.260 -24.284 1.00 98.06 88 GLY A C 1
ATOM 696 O O . GLY A 1 88 ? 15.309 -1.182 -24.076 1.00 98.06 88 GLY A O 1
ATOM 697 N N . GLU A 1 89 ? 13.468 -2.479 -23.987 1.00 98.62 89 GLU A N 1
ATOM 698 C CA . GLU A 1 89 ? 12.561 -1.479 -23.415 1.00 98.62 89 GLU A CA 1
ATOM 699 C C . GLU A 1 89 ? 13.013 -0.998 -22.030 1.00 98.62 89 GLU A C 1
ATOM 701 O O . GLU A 1 89 ? 13.611 -1.745 -21.245 1.00 98.62 89 GLU A O 1
ATOM 706 N N . ILE A 1 90 ? 12.716 0.269 -21.729 1.00 98.56 90 ILE A N 1
ATOM 707 C CA . ILE A 1 90 ? 13.119 0.938 -20.496 1.00 98.56 90 ILE A CA 1
ATOM 708 C C . ILE A 1 90 ? 11.928 1.646 -19.870 1.00 98.56 90 ILE A C 1
ATOM 710 O O . ILE A 1 90 ? 11.333 2.532 -20.478 1.00 98.56 90 ILE A O 1
ATOM 714 N N . LEU A 1 91 ? 11.649 1.295 -18.621 1.00 98.31 91 LEU A N 1
ATOM 715 C CA . LEU A 1 91 ? 10.589 1.864 -17.802 1.00 98.31 91 LEU A CA 1
ATOM 716 C C . LEU A 1 91 ? 11.189 2.633 -16.622 1.00 98.31 91 LEU A C 1
ATOM 718 O O . LEU A 1 91 ? 12.323 2.379 -16.203 1.00 98.31 91 LEU A O 1
ATOM 722 N N . HIS A 1 92 ? 10.420 3.571 -16.080 1.00 98.00 92 HIS A N 1
ATOM 723 C CA . HIS A 1 92 ? 10.805 4.369 -14.920 1.00 98.00 92 HIS A CA 1
ATOM 724 C C . HIS A 1 92 ? 9.756 4.177 -13.827 1.00 98.00 92 HIS A C 1
ATOM 726 O O . HIS A 1 92 ? 8.607 4.577 -13.994 1.00 98.00 92 HIS A O 1
ATOM 732 N N . ASP A 1 93 ? 10.149 3.54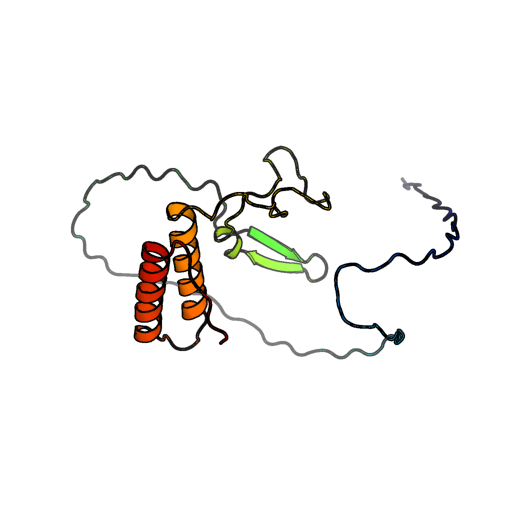5 -12.726 1.00 98.00 93 ASP A N 1
ATOM 733 C CA . ASP A 1 93 ? 9.298 3.358 -11.556 1.00 98.00 93 ASP A CA 1
ATOM 734 C C . ASP A 1 93 ? 9.349 4.614 -10.683 1.00 98.00 93 ASP A C 1
ATOM 736 O O . ASP A 1 93 ? 10.422 5.045 -10.258 1.00 98.00 93 ASP A O 1
ATOM 740 N N . THR A 1 94 ? 8.185 5.214 -10.452 1.00 97.06 94 THR A N 1
ATOM 741 C CA . THR A 1 94 ? 7.972 6.295 -9.483 1.00 97.06 94 THR A CA 1
ATOM 742 C C . THR A 1 94 ? 7.108 5.840 -8.305 1.00 97.06 94 THR A C 1
ATOM 744 O O . THR A 1 94 ? 7.094 6.504 -7.265 1.00 97.06 94 THR A O 1
ATOM 747 N N . LEU A 1 95 ? 6.410 4.708 -8.444 1.00 96.38 95 LEU A N 1
ATOM 748 C CA . LEU A 1 95 ? 5.440 4.191 -7.486 1.00 96.38 95 LEU A CA 1
ATOM 749 C C . LEU A 1 95 ? 6.119 3.657 -6.221 1.00 96.38 95 LEU A C 1
ATOM 751 O O . LEU A 1 95 ? 5.522 3.730 -5.148 1.00 96.38 95 LEU A O 1
ATOM 755 N N . HIS A 1 96 ? 7.377 3.210 -6.305 1.00 93.88 96 HIS A N 1
ATOM 756 C CA . HIS A 1 96 ? 8.159 2.738 -5.152 1.00 93.88 96 HIS A CA 1
ATOM 757 C C . HIS A 1 96 ? 8.252 3.749 -3.997 1.00 93.88 96 HIS A C 1
ATOM 759 O O . HIS A 1 96 ? 8.492 3.353 -2.858 1.00 93.88 96 HIS A O 1
ATOM 765 N N . HIS A 1 97 ? 8.027 5.045 -4.245 1.00 92.94 97 HIS A N 1
ATOM 766 C CA . HIS A 1 97 ? 7.951 6.063 -3.190 1.00 92.94 97 HIS A CA 1
ATOM 767 C C . HIS A 1 97 ? 6.792 5.846 -2.219 1.00 92.94 97 HIS A C 1
ATOM 769 O O . HIS A 1 97 ? 6.921 6.206 -1.052 1.00 92.94 97 HIS A O 1
ATOM 775 N N . LYS A 1 98 ? 5.688 5.255 -2.689 1.00 93.06 98 LYS A N 1
ATOM 776 C CA . LYS A 1 98 ? 4.502 4.959 -1.878 1.00 93.06 98 LYS A CA 1
ATOM 777 C C . LYS A 1 98 ? 4.633 3.660 -1.076 1.00 93.06 98 LYS A C 1
ATOM 779 O O . LYS A 1 98 ? 3.705 3.285 -0.373 1.00 93.06 98 LYS A O 1
ATOM 784 N N . ALA A 1 99 ? 5.755 2.944 -1.181 1.00 91.31 99 ALA A N 1
ATOM 785 C CA . ALA A 1 99 ? 5.970 1.734 -0.397 1.00 91.31 99 ALA A CA 1
ATOM 786 C C . ALA A 1 99 ? 6.073 2.075 1.102 1.00 91.31 99 ALA A C 1
ATOM 788 O O . ALA A 1 99 ? 6.949 2.838 1.516 1.00 91.31 99 ALA A O 1
ATOM 789 N N . THR A 1 100 ? 5.181 1.487 1.902 1.00 82.88 100 THR A N 1
ATOM 790 C CA . THR A 1 100 ? 5.015 1.773 3.336 1.00 82.88 100 THR A CA 1
ATOM 791 C C . THR A 1 100 ? 5.877 0.893 4.239 1.00 82.88 100 THR A C 1
ATOM 793 O O . THR A 1 100 ? 6.301 1.333 5.304 1.00 82.88 100 THR A O 1
ATOM 796 N N . SER A 1 101 ? 6.157 -0.350 3.835 1.00 75.19 101 SER A N 1
ATOM 797 C CA . SER A 1 101 ? 6.914 -1.300 4.652 1.00 75.19 101 SER A CA 1
ATOM 798 C C . SER A 1 101 ? 8.398 -1.304 4.309 1.00 75.19 101 SER A C 1
ATOM 800 O O . SER A 1 101 ? 8.770 -1.473 3.143 1.00 75.19 101 SER A O 1
ATOM 802 N N . ASP A 1 102 ? 9.240 -1.263 5.337 1.00 77.81 102 ASP A N 1
ATOM 803 C CA . ASP A 1 102 ? 10.655 -1.566 5.181 1.00 77.81 102 ASP A CA 1
ATOM 804 C C . ASP A 1 102 ? 10.837 -3.036 4.793 1.00 77.81 102 ASP A C 1
ATOM 806 O O . ASP A 1 102 ? 10.423 -3.970 5.490 1.00 77.81 102 ASP A O 1
ATOM 810 N N . PHE A 1 103 ? 11.463 -3.246 3.640 1.00 84.94 103 PHE A N 1
ATOM 811 C CA . PHE A 1 103 ? 11.808 -4.578 3.175 1.00 84.94 103 PHE A CA 1
ATOM 812 C C . PHE A 1 103 ? 13.012 -5.121 3.957 1.00 84.94 103 PHE A C 1
ATOM 814 O O . PHE A 1 103 ? 13.855 -4.367 4.436 1.00 84.94 103 PHE A O 1
ATOM 821 N N . THR A 1 104 ? 13.140 -6.445 4.068 1.00 87.56 104 THR A N 1
ATOM 822 C CA . THR A 1 104 ? 14.228 -7.071 4.855 1.00 87.56 104 THR A CA 1
ATOM 823 C C . THR A 1 104 ? 15.645 -6.811 4.324 1.00 87.56 104 THR A C 1
ATOM 825 O O . THR A 1 104 ? 16.620 -7.038 5.046 1.00 87.56 104 THR A O 1
ATOM 828 N N . CYS A 1 105 ? 15.792 -6.343 3.082 1.00 90.88 105 CYS A N 1
ATOM 829 C CA . CYS A 1 105 ? 17.089 -6.007 2.498 1.00 90.88 105 CYS A CA 1
ATOM 830 C C . CYS A 1 105 ? 17.749 -4.823 3.221 1.00 90.88 105 CYS A C 1
ATOM 832 O O . CYS A 1 105 ? 17.113 -3.824 3.537 1.00 90.88 105 CYS A O 1
ATOM 834 N N . LYS A 1 106 ? 19.066 -4.914 3.424 1.00 91.38 106 LYS A N 1
ATOM 835 C CA . LYS A 1 106 ? 19.895 -3.840 3.990 1.00 91.38 106 LYS A CA 1
ATOM 836 C C . LYS A 1 106 ? 20.859 -3.322 2.928 1.00 91.38 106 LYS A C 1
ATOM 838 O O . LYS A 1 106 ? 21.148 -4.020 1.962 1.00 91.38 106 LYS A O 1
ATOM 843 N N . SER A 1 107 ? 21.454 -2.152 3.158 1.00 91.44 107 SER A N 1
ATOM 844 C CA . SER A 1 107 ? 22.435 -1.553 2.233 1.00 91.44 107 SER A CA 1
ATOM 845 C C . SER A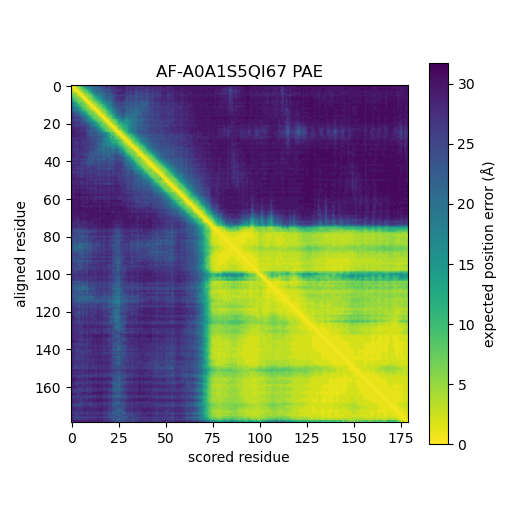 1 107 ? 23.624 -2.463 1.890 1.00 91.44 107 SER A C 1
ATOM 847 O O . SER A 1 107 ? 24.220 -2.309 0.830 1.00 91.44 107 SER A O 1
ATOM 849 N N . LYS A 1 108 ? 23.964 -3.422 2.765 1.00 95.44 108 LYS A N 1
ATOM 850 C CA . LYS A 1 108 ? 25.086 -4.361 2.587 1.00 95.44 108 LYS A CA 1
ATOM 851 C C . LYS A 1 108 ? 24.673 -5.784 2.190 1.00 95.44 108 LYS A C 1
ATOM 853 O O . LYS A 1 108 ? 25.547 -6.606 1.943 1.00 95.44 108 LYS A O 1
ATOM 858 N N . SER A 1 109 ? 23.380 -6.114 2.182 1.00 95.19 109 SER A N 1
ATOM 859 C CA . SER A 1 109 ? 22.922 -7.493 1.963 1.00 95.19 109 SER A CA 1
ATOM 860 C C . SER A 1 109 ? 21.507 -7.553 1.395 1.00 95.19 109 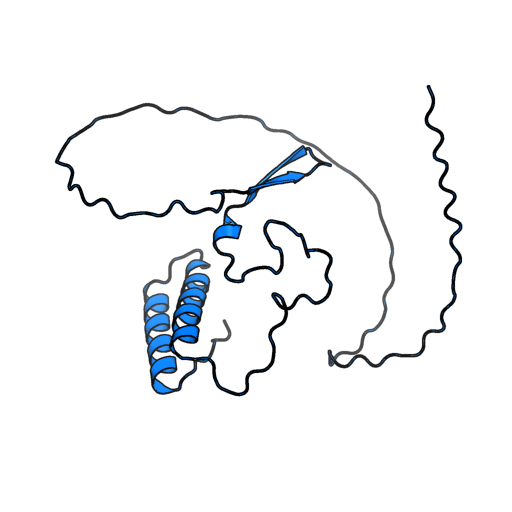SER A C 1
ATOM 862 O O . SER A 1 109 ? 20.579 -6.975 1.968 1.00 95.19 109 SER A O 1
ATOM 864 N N . CYS A 1 110 ? 21.329 -8.326 0.324 1.00 95.25 110 CYS A N 1
ATOM 865 C CA . CYS A 1 110 ? 20.027 -8.604 -0.275 1.00 95.25 110 CYS A CA 1
ATOM 866 C C . CYS A 1 110 ? 19.455 -9.921 0.267 1.00 95.25 110 CYS A C 1
ATOM 868 O O . CYS A 1 110 ? 20.135 -10.944 0.247 1.00 95.25 110 CYS A O 1
ATOM 870 N N . LEU A 1 111 ? 18.203 -9.891 0.727 1.00 94.38 111 LEU A N 1
ATOM 871 C CA . LEU A 1 111 ? 17.451 -11.052 1.220 1.00 94.38 111 LEU A CA 1
ATOM 872 C C . LEU A 1 111 ? 16.278 -11.415 0.291 1.00 94.38 111 LEU A C 1
ATOM 874 O O . LEU A 1 111 ? 15.320 -12.052 0.714 1.00 94.38 111 LEU A O 1
ATOM 878 N N . GLY A 1 112 ? 16.354 -11.019 -0.984 1.00 94.44 112 GLY A N 1
ATOM 879 C CA . GLY A 1 112 ? 15.263 -11.184 -1.951 1.00 94.44 112 GLY A CA 1
ATOM 880 C C . GLY A 1 112 ? 14.900 -12.635 -2.290 1.00 94.44 112 GLY A C 1
ATOM 881 O O . GLY A 1 112 ? 13.818 -12.872 -2.806 1.00 94.44 112 GLY A O 1
ATOM 882 N N . SER A 1 113 ? 15.770 -13.604 -1.992 1.00 96.12 113 SER A N 1
ATOM 883 C CA . SER A 1 113 ? 15.519 -15.036 -2.216 1.00 96.12 113 SER A CA 1
ATOM 884 C C . SER A 1 113 ? 14.959 -15.773 -0.993 1.00 96.12 113 SER A C 1
ATOM 886 O O . SER A 1 113 ? 14.770 -16.988 -1.042 1.00 96.12 113 SER A O 1
ATOM 888 N N . ILE A 1 114 ? 14.711 -15.077 0.120 1.00 95.69 114 ILE A N 1
ATOM 889 C CA . ILE A 1 114 ? 14.103 -15.684 1.307 1.00 95.69 114 ILE A CA 1
ATOM 890 C C . ILE A 1 114 ? 12.607 -15.894 1.054 1.00 95.69 114 ILE A C 1
ATOM 892 O O . ILE A 1 114 ? 11.898 -14.946 0.739 1.00 95.69 114 ILE A O 1
ATOM 896 N N . MET A 1 115 ? 12.126 -17.128 1.244 1.00 95.50 115 MET A N 1
ATOM 897 C CA . MET A 1 115 ? 10.732 -17.512 0.966 1.00 95.50 115 MET A CA 1
ATOM 898 C C . MET A 1 115 ? 9.713 -16.862 1.910 1.00 95.50 115 MET A C 1
ATOM 900 O O . MET A 1 115 ? 8.676 -16.394 1.462 1.00 95.50 115 MET A O 1
ATOM 904 N N . ASN A 1 116 ? 10.014 -16.820 3.213 1.00 93.62 116 ASN A N 1
ATOM 905 C CA . ASN A 1 116 ? 9.099 -16.319 4.248 1.00 93.62 116 ASN A CA 1
ATOM 906 C C . ASN A 1 116 ? 9.768 -15.203 5.074 1.00 93.62 116 ASN A C 1
ATOM 908 O O . ASN A 1 116 ? 10.108 -15.413 6.244 1.00 93.62 116 ASN A O 1
ATOM 912 N N . PRO A 1 117 ? 10.058 -14.033 4.475 1.00 92.81 117 PRO A N 1
ATOM 913 C CA . PRO A 1 117 ? 10.690 -12.936 5.189 1.00 92.81 117 PRO A CA 1
ATOM 914 C C . PRO A 1 117 ? 9.682 -12.268 6.128 1.00 92.81 117 PRO A C 1
ATOM 916 O O . PRO A 1 117 ? 8.533 -12.024 5.763 1.00 92.81 117 PRO A O 1
ATOM 919 N N . LYS A 1 118 ? 10.136 -11.881 7.326 1.00 90.31 118 LYS A N 1
ATOM 920 C CA . LYS A 1 118 ? 9.275 -11.247 8.341 1.00 90.31 118 LYS A CA 1
ATOM 921 C C . LYS A 1 118 ? 8.590 -9.966 7.850 1.00 90.31 118 LYS A C 1
ATOM 923 O O . LYS A 1 118 ? 7.484 -9.689 8.288 1.00 90.31 118 LYS A O 1
ATOM 928 N N . SER A 1 119 ? 9.203 -9.212 6.930 1.00 91.12 119 SER A N 1
ATOM 929 C CA . SER A 1 119 ? 8.591 -8.000 6.355 1.00 91.12 119 SER A CA 1
ATOM 930 C C . SER A 1 119 ? 7.338 -8.283 5.521 1.00 91.12 119 SER A C 1
ATOM 932 O O . SER A 1 119 ? 6.530 -7.385 5.335 1.00 91.12 119 SER A O 1
ATOM 934 N N . LEU A 1 120 ? 7.179 -9.510 5.010 1.00 91.69 120 LEU A N 1
ATOM 935 C CA . LEU A 1 120 ? 6.010 -9.944 4.235 1.00 91.69 120 LEU A CA 1
ATOM 936 C C . LEU A 1 120 ? 5.064 -10.832 5.055 1.00 91.69 120 LEU A C 1
ATOM 938 O O . LEU A 1 120 ? 4.131 -11.413 4.512 1.00 91.69 120 LEU A O 1
ATOM 942 N N . THR A 1 121 ? 5.303 -10.976 6.360 1.00 91.44 121 THR A N 1
ATOM 943 C CA . THR A 1 121 ? 4.481 -11.800 7.252 1.00 91.44 121 THR A CA 1
ATOM 944 C C . THR A 1 121 ? 3.814 -10.915 8.298 1.00 91.44 121 THR A C 1
ATOM 946 O O . THR A 1 121 ? 4.491 -10.266 9.093 1.00 91.44 121 THR A O 1
ATOM 949 N N . ARG A 1 122 ? 2.478 -10.916 8.346 1.00 92.25 122 ARG A N 1
ATOM 950 C CA . ARG A 1 122 ? 1.717 -10.296 9.438 1.00 92.25 122 ARG A CA 1
ATOM 951 C C . ARG A 1 122 ? 1.461 -11.343 10.524 1.00 92.25 122 ARG A C 1
ATOM 953 O O . ARG A 1 122 ? 0.771 -12.326 10.278 1.00 92.25 122 ARG A O 1
ATOM 960 N N . GLY A 1 123 ? 2.037 -11.142 11.707 1.00 92.19 123 GLY A N 1
ATOM 961 C CA . GLY A 1 123 ? 1.781 -11.995 12.872 1.00 92.19 123 GLY A CA 1
ATOM 962 C C . GLY A 1 123 ? 0.451 -11.673 13.571 1.00 92.19 123 GLY A C 1
ATOM 963 O O . GLY A 1 123 ? -0.128 -10.611 13.316 1.00 92.19 123 GLY A O 1
ATOM 964 N N . PRO A 1 124 ? -0.023 -12.560 14.466 1.00 95.81 124 PRO A N 1
ATOM 965 C CA . PRO A 1 124 ? -1.177 -12.280 15.317 1.00 95.81 124 PRO A CA 1
ATOM 966 C C . PRO A 1 124 ? -0.897 -11.100 16.264 1.00 95.81 124 PRO A C 1
ATOM 96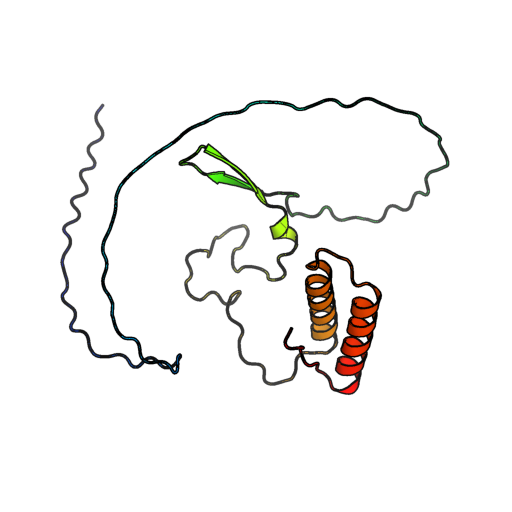8 O O . PRO A 1 124 ? 0.258 -10.789 16.566 1.00 95.81 124 PRO A O 1
ATOM 971 N N . ARG A 1 125 ? -1.964 -10.447 16.736 1.00 94.06 125 ARG A N 1
ATOM 972 C CA . ARG A 1 125 ? -1.913 -9.376 17.741 1.00 94.06 125 ARG A CA 1
ATOM 973 C C . ARG A 1 125 ? -2.787 -9.760 18.934 1.00 94.06 125 ARG A C 1
ATOM 975 O O . ARG A 1 125 ? -3.918 -10.190 18.742 1.00 94.06 125 ARG A O 1
ATOM 982 N N . ASP A 1 126 ? -2.278 -9.540 20.142 1.00 95.44 126 ASP A N 1
ATOM 983 C CA . ASP A 1 126 ? -3.022 -9.782 21.390 1.00 95.44 126 ASP A CA 1
ATOM 984 C C . ASP A 1 126 ? -3.977 -8.630 21.739 1.00 95.44 126 ASP A C 1
ATOM 986 O O . ASP A 1 126 ? -4.878 -8.775 22.562 1.00 95.44 126 ASP A O 1
ATOM 990 N N . LYS A 1 127 ? -3.748 -7.457 21.141 1.00 95.25 127 LYS A N 1
ATOM 991 C CA . LYS A 1 127 ? -4.503 -6.224 21.374 1.00 95.25 127 LYS A CA 1
ATOM 992 C C . LYS A 1 127 ? -4.958 -5.619 20.044 1.00 95.25 127 LYS A C 1
ATOM 994 O O . LYS A 1 127 ? -4.284 -5.833 19.030 1.00 95.25 127 LYS A O 1
ATOM 999 N N . PRO A 1 128 ? -6.050 -4.835 20.045 1.00 94.56 128 PRO A N 1
ATOM 1000 C CA . PRO A 1 128 ? -6.439 -4.036 18.889 1.00 94.56 128 PRO A CA 1
ATOM 1001 C C . PRO A 1 128 ? -5.307 -3.121 18.408 1.00 94.56 128 PRO A C 1
ATOM 1003 O O . PRO A 1 128 ? -4.422 -2.741 19.180 1.00 94.56 128 PRO A O 1
ATOM 1006 N N . THR A 1 129 ? -5.340 -2.771 17.123 1.00 96.00 129 THR A N 1
ATOM 1007 C CA . THR A 1 129 ? -4.415 -1.790 16.543 1.00 96.00 129 THR A CA 1
ATOM 1008 C C . THR A 1 129 ? -4.580 -0.443 17.253 1.00 96.00 129 THR A C 1
ATOM 1010 O O . THR A 1 129 ? -5.720 -0.005 17.410 1.00 96.00 129 THR A O 1
ATOM 1013 N N . PRO A 1 130 ? -3.488 0.224 17.671 1.00 96.50 130 PRO A N 1
ATOM 1014 C CA . PRO A 1 130 ? -3.568 1.551 18.270 1.00 96.50 130 PRO A CA 1
ATOM 1015 C C . PRO A 1 130 ? -4.258 2.558 17.349 1.00 96.50 130 PRO A C 1
ATOM 1017 O O . PRO A 1 130 ? -4.085 2.509 16.127 1.00 96.50 130 PRO A O 1
ATOM 1020 N N . LEU A 1 131 ? -4.993 3.494 17.945 1.00 95.81 131 LEU A N 1
ATOM 1021 C CA . LEU A 1 131 ? -5.724 4.534 17.224 1.00 95.81 131 LEU A CA 1
ATOM 1022 C C . LEU A 1 131 ? -4.783 5.368 16.342 1.00 95.81 131 LEU A C 1
ATOM 1024 O O . LEU A 1 131 ? -5.093 5.652 15.186 1.00 95.81 131 LEU A O 1
ATOM 1028 N N . GLU A 1 132 ? -3.602 5.685 16.872 1.00 94.88 132 GLU A N 1
ATOM 1029 C CA . GLU A 1 132 ? -2.570 6.488 16.218 1.00 94.88 132 GLU A CA 1
ATOM 1030 C C . GLU A 1 132 ? -1.957 5.791 14.992 1.00 94.88 132 GLU A C 1
ATOM 1032 O O . GLU A 1 132 ? -1.462 6.460 14.089 1.00 94.88 132 GLU A O 1
ATOM 1037 N N . GLU A 1 133 ? -1.991 4.454 14.942 1.00 95.00 133 GLU A N 1
ATOM 1038 C CA . GLU A 1 133 ? -1.560 3.667 13.778 1.00 95.00 133 GLU A CA 1
ATOM 1039 C C . GLU A 1 133 ? -2.713 3.486 12.780 1.00 95.00 133 GLU A C 1
ATOM 1041 O O . GLU A 1 133 ? -2.508 3.575 11.569 1.00 95.00 133 GLU A O 1
ATOM 1046 N N . LEU A 1 134 ? -3.926 3.228 13.281 1.00 97.38 134 LEU A N 1
ATOM 1047 C CA . LEU A 1 134 ? -5.081 2.868 12.463 1.00 97.38 134 LEU A CA 1
ATOM 1048 C C . LEU A 1 134 ? -5.636 4.051 11.668 1.00 97.38 134 LEU A C 1
ATOM 1050 O O . LEU A 1 134 ? -5.926 3.905 10.481 1.00 97.38 134 LEU A O 1
ATOM 1054 N N . LEU A 1 135 ? -5.787 5.214 12.306 1.00 97.50 135 LEU A N 1
ATOM 1055 C CA . LEU A 1 135 ? -6.442 6.368 11.693 1.00 97.50 135 LEU A CA 1
ATOM 1056 C C . LEU A 1 135 ? -5.699 6.874 10.437 1.00 97.50 135 LEU A C 1
ATOM 1058 O O . LEU A 1 135 ? -6.350 7.021 9.400 1.00 97.50 135 LEU A O 1
ATOM 1062 N N . PRO A 1 136 ? -4.361 7.063 10.445 1.00 97.44 136 PRO A N 1
ATOM 1063 C CA . PRO A 1 136 ? -3.635 7.456 9.237 1.00 97.44 136 PRO A CA 1
ATOM 1064 C C . PRO A 1 136 ? -3.762 6.435 8.100 1.00 97.44 136 PRO A C 1
ATOM 1066 O O . PRO A 1 136 ? -3.950 6.827 6.952 1.00 97.44 136 PRO A O 1
ATOM 1069 N N . GLN A 1 137 ? -3.716 5.134 8.414 1.00 97.56 137 GLN A N 1
ATOM 1070 C CA . GLN A 1 137 ? -3.857 4.062 7.419 1.00 97.56 137 GLN A CA 1
ATOM 1071 C C . GLN A 1 137 ? -5.260 4.041 6.800 1.00 97.56 137 GLN A C 1
ATOM 1073 O O . GLN A 1 137 ? -5.403 3.853 5.593 1.00 97.56 137 GLN A O 1
ATOM 1078 N N . ALA A 1 138 ? -6.298 4.257 7.612 1.00 98.19 138 ALA A N 1
ATOM 1079 C CA . ALA A 1 138 ? -7.673 4.340 7.136 1.00 98.19 138 ALA A CA 1
ATOM 1080 C C . ALA A 1 138 ? -7.863 5.541 6.200 1.00 98.19 138 ALA A C 1
ATOM 1082 O O . ALA A 1 138 ? -8.395 5.388 5.104 1.00 98.19 138 ALA A O 1
ATOM 1083 N N . ILE A 1 139 ? -7.369 6.720 6.588 1.00 97.88 139 ILE A N 1
ATOM 1084 C CA . ILE A 1 139 ? -7.427 7.931 5.757 1.00 97.88 139 ILE A CA 1
ATOM 1085 C C . ILE A 1 139 ? -6.673 7.722 4.438 1.00 97.88 139 ILE A C 1
ATOM 1087 O O . ILE A 1 139 ? -7.202 8.044 3.374 1.00 97.88 139 ILE A O 1
ATOM 1091 N N . GLU A 1 140 ? -5.463 7.155 4.484 1.00 97.69 140 GLU A N 1
ATOM 1092 C CA . GLU A 1 140 ? -4.672 6.843 3.289 1.00 97.69 140 GLU A CA 1
ATOM 1093 C C . GLU A 1 140 ? -5.434 5.911 2.337 1.00 97.69 140 GLU A C 1
ATOM 1095 O O . GLU A 1 140 ? -5.528 6.196 1.141 1.00 97.69 140 GLU A O 1
ATOM 1100 N N . PHE A 1 141 ? -6.047 4.850 2.866 1.00 98.25 141 PHE A N 1
ATOM 1101 C CA . PHE A 1 141 ? -6.845 3.918 2.074 1.00 98.25 141 PHE A CA 1
ATOM 1102 C C . PHE A 1 141 ? -8.088 4.576 1.460 1.00 98.25 141 PHE A C 1
ATOM 1104 O O . PHE A 1 141 ? -8.344 4.404 0.270 1.00 98.25 141 PHE A O 1
ATOM 1111 N N . ILE A 1 142 ? -8.845 5.364 2.229 1.00 98.31 142 ILE A N 1
ATOM 1112 C CA . ILE A 1 142 ? -10.031 6.066 1.717 1.00 98.31 142 ILE A CA 1
ATOM 1113 C C . ILE A 1 142 ? -9.638 7.065 0.619 1.00 98.31 142 ILE A C 1
ATOM 1115 O O . ILE A 1 142 ? -10.306 7.135 -0.412 1.00 98.31 142 ILE A O 1
ATOM 1119 N N . ASN A 1 143 ? -8.522 7.780 0.783 1.00 97.94 143 ASN A N 1
ATOM 1120 C CA . ASN A 1 143 ? -7.976 8.653 -0.256 1.00 97.94 143 ASN A CA 1
ATOM 1121 C C . ASN A 1 143 ? -7.572 7.870 -1.511 1.00 97.94 143 ASN A C 1
ATOM 1123 O O . ASN A 1 143 ? -7.818 8.329 -2.625 1.00 97.94 143 ASN A O 1
ATOM 1127 N N . GLN A 1 144 ? -6.977 6.686 -1.350 1.00 97.69 144 GLN A N 1
ATOM 1128 C CA . GLN A 1 144 ? -6.646 5.810 -2.471 1.00 97.69 144 GLN A CA 1
ATOM 1129 C C . GLN A 1 144 ? -7.906 5.315 -3.198 1.00 97.69 144 GLN A C 1
ATOM 1131 O O . GLN A 1 144 ? -7.927 5.316 -4.428 1.00 97.69 144 GLN A O 1
ATOM 1136 N N . TYR A 1 145 ? -8.953 4.926 -2.465 1.00 98.31 145 TYR A N 1
ATOM 1137 C CA . TYR A 1 145 ? -10.227 4.479 -3.030 1.00 98.31 145 TYR A CA 1
ATOM 1138 C C . TYR A 1 145 ? -10.912 5.598 -3.821 1.00 98.31 145 TYR A C 1
ATOM 1140 O O . TYR A 1 145 ? -11.146 5.446 -5.020 1.00 98.31 145 TYR A O 1
ATOM 1148 N N . TYR A 1 146 ? -11.150 6.759 -3.205 1.00 98.12 146 TYR A N 1
ATOM 1149 C CA . TYR A 1 146 ? -11.807 7.878 -3.888 1.00 98.12 146 TYR A CA 1
ATOM 1150 C C . TYR A 1 146 ? -10.945 8.502 -4.993 1.00 98.12 146 TYR A C 1
ATOM 1152 O O . TYR A 1 146 ? -11.475 8.969 -5.999 1.00 98.12 146 TYR A O 1
ATOM 1160 N N . GLY A 1 147 ? -9.619 8.441 -4.863 1.00 97.25 147 GLY A N 1
ATOM 1161 C CA . GLY A 1 147 ? -8.687 8.843 -5.915 1.00 97.25 147 GLY A CA 1
ATOM 1162 C C . GLY A 1 147 ? -8.627 7.884 -7.109 1.00 97.25 147 GLY A C 1
ATOM 1163 O O . GLY A 1 147 ? -8.058 8.246 -8.136 1.00 97.25 147 GLY A O 1
ATOM 1164 N N . SER A 1 148 ? -9.187 6.674 -6.998 1.00 97.19 148 SER A N 1
ATOM 1165 C CA . SER A 1 148 ? -9.235 5.705 -8.102 1.00 97.19 148 SER A CA 1
ATOM 1166 C C . SER A 1 148 ? -10.381 5.955 -9.086 1.00 97.19 148 SER A C 1
ATOM 1168 O O . SER A 1 148 ? -10.332 5.476 -10.222 1.00 97.19 148 SER A O 1
ATOM 1170 N N . PHE A 1 149 ? -11.399 6.724 -8.685 1.00 97.38 149 PHE A N 1
ATOM 1171 C CA . PHE A 1 149 ? -12.502 7.075 -9.569 1.00 97.38 149 PHE A CA 1
ATOM 1172 C C . PHE A 1 149 ? -12.026 8.013 -10.675 1.00 97.38 149 PHE A C 1
ATOM 1174 O O . PHE A 1 149 ? -11.291 8.972 -10.444 1.00 97.38 149 PHE A O 1
ATOM 1181 N N . LYS A 1 150 ? -12.508 7.765 -11.895 1.00 96.62 150 LYS A N 1
ATOM 1182 C CA . LYS A 1 150 ? -12.265 8.658 -13.033 1.00 96.62 150 LYS A CA 1
ATOM 1183 C C . LYS A 1 150 ? -12.894 10.040 -12.816 1.00 96.62 150 LYS A C 1
ATOM 1185 O O . LYS A 1 150 ? -12.338 11.041 -13.258 1.00 96.62 150 LYS A O 1
ATOM 1190 N N . GLU A 1 151 ? -14.051 10.075 -12.161 1.00 96.88 151 GLU A N 1
ATOM 1191 C CA . GLU A 1 151 ? -14.776 11.294 -11.810 1.00 96.88 151 GLU A CA 1
ATOM 1192 C C . GLU A 1 151 ? -14.685 11.522 -10.303 1.00 96.88 151 GLU A C 1
ATOM 1194 O O . GLU A 1 151 ? -14.977 10.626 -9.511 1.00 96.88 151 GLU A O 1
ATOM 1199 N N . ALA A 1 152 ? -14.258 12.720 -9.905 1.00 95.25 152 ALA A N 1
ATOM 1200 C CA . ALA A 1 152 ? -14.045 13.044 -8.504 1.00 95.25 152 ALA A CA 1
ATOM 1201 C C . ALA A 1 152 ? -15.381 13.178 -7.763 1.00 95.25 152 ALA A C 1
ATOM 1203 O O . ALA A 1 152 ? -16.170 14.085 -8.030 1.00 95.25 152 ALA A O 1
ATOM 1204 N N . LYS A 1 153 ? -15.598 12.310 -6.777 1.00 96.00 153 LYS A N 1
ATOM 1205 C CA . LYS A 1 153 ? -16.771 12.327 -5.898 1.00 96.00 153 LYS A CA 1
ATOM 1206 C C . LYS A 1 153 ? -16.453 13.021 -4.574 1.00 96.00 153 LYS A C 1
ATOM 1208 O O . LYS A 1 153 ? -16.362 12.382 -3.530 1.00 96.00 153 LYS A O 1
ATOM 1213 N N . ILE A 1 154 ? -16.216 14.330 -4.636 1.00 96.88 154 ILE A N 1
ATOM 1214 C CA . ILE A 1 154 ? -15.645 15.107 -3.520 1.00 96.88 154 ILE A CA 1
ATOM 1215 C C . ILE A 1 154 ? -16.532 15.044 -2.265 1.00 96.88 154 ILE A C 1
ATOM 1217 O O . ILE A 1 154 ? -16.023 14.841 -1.166 1.00 96.88 154 ILE A O 1
ATOM 1221 N N . GLU A 1 155 ? -17.850 15.177 -2.418 1.00 97.62 155 GLU A N 1
ATOM 1222 C CA . GLU A 1 155 ? -18.782 15.162 -1.281 1.00 97.62 155 GLU A CA 1
ATOM 1223 C C . GLU A 1 155 ? -18.834 13.790 -0.593 1.00 97.62 155 GLU A C 1
ATOM 1225 O O . GLU A 1 155 ? -18.685 13.708 0.626 1.00 97.62 155 GLU A O 1
ATOM 1230 N N . GLU A 1 156 ? -18.963 12.706 -1.368 1.00 97.50 156 GLU A N 1
ATOM 1231 C CA . GLU A 1 156 ? -18.946 11.327 -0.850 1.00 97.50 156 GLU A CA 1
ATOM 1232 C C . GLU A 1 156 ? -17.610 11.003 -0.161 1.00 97.50 156 GLU A C 1
ATOM 1234 O O . GLU A 1 156 ? -17.583 10.387 0.908 1.00 97.50 156 GLU A O 1
ATOM 1239 N N . HIS A 1 157 ? -16.497 11.467 -0.739 1.00 98.12 157 HIS A N 1
ATOM 1240 C CA . HIS A 1 157 ? -15.155 11.285 -0.189 1.00 98.12 157 HIS A CA 1
ATOM 1241 C C . HIS A 1 157 ? -15.007 11.940 1.186 1.00 98.12 157 HIS A C 1
ATOM 1243 O O . HIS A 1 157 ? -14.603 11.273 2.142 1.00 98.12 157 HIS A O 1
ATOM 1249 N N . LEU A 1 158 ? -15.370 13.220 1.310 1.00 98.31 158 LEU A N 1
ATOM 1250 C CA . LEU A 1 158 ? -15.283 13.951 2.576 1.00 98.31 158 LEU A CA 1
ATOM 1251 C C . LEU A 1 158 ? -16.224 13.366 3.634 1.00 98.31 158 LEU A C 1
ATOM 1253 O O . LEU A 1 158 ? -15.801 13.148 4.770 1.00 98.31 158 LEU A O 1
ATOM 1257 N N . ALA A 1 159 ? -17.460 13.034 3.251 1.00 98.25 159 ALA A N 1
ATOM 1258 C CA . ALA A 1 159 ? -18.419 12.400 4.150 1.00 98.25 159 ALA A CA 1
ATOM 1259 C C . ALA A 1 159 ? -17.897 11.052 4.672 1.00 98.25 159 ALA A C 1
ATOM 1261 O O . ALA A 1 159 ? -18.026 10.743 5.859 1.00 98.25 159 ALA A O 1
ATOM 1262 N N . ARG A 1 160 ? -17.252 10.251 3.811 1.00 98.31 160 ARG A N 1
ATOM 1263 C CA . ARG A 1 160 ? -16.672 8.966 4.216 1.00 98.31 160 ARG A CA 1
ATOM 1264 C C . ARG A 1 160 ? -15.463 9.135 5.132 1.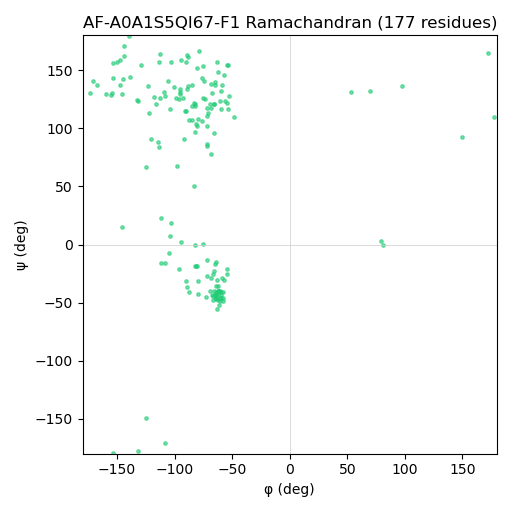00 98.31 160 ARG A C 1
ATOM 1266 O O . ARG A 1 160 ? -15.346 8.369 6.086 1.00 98.31 160 ARG A O 1
ATOM 1273 N N . LEU A 1 161 ? -14.592 10.113 4.876 1.00 98.38 161 LEU A N 1
ATOM 1274 C CA . LEU A 1 161 ? -13.466 10.425 5.762 1.00 98.38 161 LEU A CA 1
ATOM 1275 C C . LEU A 1 161 ? -13.946 10.814 7.164 1.00 98.38 161 LEU A C 1
ATOM 1277 O O . LEU A 1 161 ? -13.425 10.297 8.153 1.00 98.38 161 LEU A O 1
ATOM 1281 N N . GLU A 1 162 ? -14.958 11.677 7.258 1.00 98.38 162 GLU A N 1
ATOM 1282 C CA . GLU A 1 162 ? -15.535 12.087 8.540 1.00 98.38 162 GLU A CA 1
ATOM 1283 C C . GLU A 1 162 ? -16.186 10.905 9.269 1.00 98.38 162 GLU A C 1
ATOM 1285 O O . GLU A 1 162 ? -15.938 10.698 10.458 1.00 98.38 162 GLU A O 1
ATOM 1290 N N . ALA A 1 163 ? -16.979 10.098 8.556 1.00 98.25 163 ALA A N 1
ATOM 1291 C CA . ALA A 1 163 ? -17.644 8.931 9.127 1.00 98.25 163 ALA A CA 1
ATOM 1292 C C . ALA A 1 163 ? -16.639 7.915 9.687 1.00 98.25 163 ALA A C 1
ATOM 1294 O O . ALA A 1 163 ? -16.776 7.492 10.832 1.00 98.25 163 ALA A O 1
ATOM 1295 N N . VAL A 1 164 ? -15.605 7.571 8.910 1.00 98.44 164 VAL A N 1
ATOM 1296 C CA . VAL A 1 164 ? -14.558 6.635 9.344 1.00 98.44 164 VAL A CA 1
ATOM 1297 C C . VAL A 1 164 ? -13.784 7.203 10.528 1.00 98.44 164 VAL A C 1
ATOM 1299 O O . VAL A 1 164 ? -13.571 6.491 11.501 1.00 98.44 164 VAL A O 1
ATOM 1302 N N . THR A 1 165 ? -13.417 8.486 10.503 1.00 98.12 165 THR A N 1
ATOM 1303 C CA . THR A 1 165 ? -12.696 9.113 11.624 1.00 98.12 165 THR A CA 1
ATOM 1304 C C . THR A 1 165 ? -13.497 9.010 12.925 1.00 98.12 165 THR A C 1
ATOM 1306 O O . THR A 1 165 ? -12.980 8.517 13.926 1.00 98.12 165 THR A O 1
ATOM 1309 N N . LYS A 1 166 ? -14.789 9.366 12.893 1.00 98.19 166 LYS A N 1
ATOM 1310 C CA . LYS A 1 166 ? -15.679 9.265 14.061 1.00 98.19 166 LYS A CA 1
ATOM 1311 C C . LYS A 1 166 ? -15.892 7.826 14.529 1.00 98.19 166 LYS A C 1
ATOM 1313 O O . LYS A 1 166 ? -15.934 7.573 15.732 1.00 98.19 166 LYS A O 1
ATOM 1318 N N . GLU A 1 167 ? -16.049 6.875 13.610 1.00 98.19 167 GLU A N 1
ATOM 1319 C CA . GLU A 1 167 ? -16.233 5.460 13.952 1.00 98.19 167 GLU A CA 1
ATOM 1320 C C . GLU A 1 167 ? -15.002 4.907 14.682 1.00 98.19 167 GLU A C 1
ATOM 1322 O O . GLU A 1 167 ? -15.141 4.265 15.724 1.00 98.19 167 GLU A O 1
ATOM 1327 N N . ILE A 1 168 ? -13.799 5.239 14.206 1.00 97.94 168 ILE A N 1
ATOM 1328 C CA . ILE A 1 168 ? -12.547 4.814 14.838 1.00 97.94 168 ILE A CA 1
ATOM 1329 C C . ILE A 1 168 ? -12.386 5.471 16.217 1.00 97.94 168 ILE A C 1
ATOM 1331 O O . ILE A 1 168 ? -12.058 4.779 17.178 1.00 97.94 168 ILE A O 1
ATOM 1335 N N . GLU A 1 169 ? -12.653 6.770 16.358 1.00 97.00 169 GLU A N 1
ATOM 1336 C CA . GLU A 1 169 ? -12.54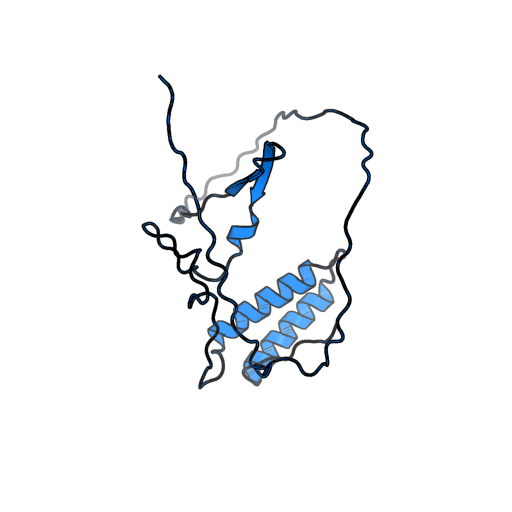8 7.470 17.649 1.00 97.00 169 GLU A CA 1
ATOM 1337 C C . GLU A 1 169 ? -13.521 6.929 18.705 1.00 97.00 169 GLU A C 1
ATOM 1339 O O . GLU A 1 169 ? -13.189 6.866 19.889 1.00 97.00 169 GLU A O 1
ATOM 1344 N N . THR A 1 170 ? -14.724 6.526 18.289 1.00 97.50 170 THR A N 1
ATOM 1345 C CA . THR A 1 170 ? -15.779 6.079 19.211 1.00 97.50 170 THR A CA 1
ATOM 1346 C C . THR A 1 170 ? -15.731 4.584 19.509 1.00 97.50 170 THR A C 1
ATOM 1348 O O . THR A 1 170 ? -16.015 4.180 20.636 1.00 97.50 170 THR A O 1
ATOM 1351 N N . THR A 1 171 ? -15.376 3.752 18.528 1.00 97.50 171 THR A N 1
ATOM 1352 C CA . THR A 1 171 ? -15.409 2.283 18.654 1.00 97.50 171 THR A CA 1
ATOM 1353 C C . THR A 1 171 ? -14.023 1.645 18.740 1.00 97.50 171 THR A C 1
ATOM 1355 O O . THR A 1 171 ? -13.902 0.482 19.124 1.00 97.50 171 THR A O 1
ATOM 1358 N N . GLY A 1 172 ? -12.971 2.383 18.382 1.00 96.25 172 GLY A N 1
ATOM 1359 C CA . GLY A 1 172 ? -11.607 1.871 18.254 1.00 96.25 172 GLY A CA 1
ATOM 1360 C C . GLY A 1 172 ? -11.334 1.112 16.949 1.00 96.25 172 GLY A C 1
ATOM 1361 O O . GLY A 1 172 ? -10.239 0.579 16.784 1.00 96.25 172 GLY A O 1
ATOM 1362 N N . THR A 1 173 ? -12.298 1.026 16.025 1.00 97.94 173 THR A N 1
ATOM 1363 C CA . THR A 1 173 ? -12.151 0.374 14.712 1.00 97.94 173 THR A CA 1
ATOM 1364 C C . THR A 1 173 ? -13.121 0.975 13.686 1.00 97.94 173 THR A C 1
ATOM 1366 O O . THR A 1 173 ? -13.866 1.893 14.001 1.00 97.94 173 THR A O 1
ATOM 1369 N N . TYR A 1 174 ? -13.116 0.487 12.446 1.00 98.19 174 TYR A N 1
ATOM 1370 C CA . TYR A 1 174 ? -14.130 0.837 11.450 1.00 98.19 174 TYR A CA 1
ATOM 1371 C C . TYR A 1 174 ? -14.468 -0.345 10.546 1.00 98.19 174 TYR A C 1
ATOM 1373 O O . TYR A 1 174 ? -13.701 -1.309 10.465 1.00 98.19 174 TYR A O 1
ATOM 1381 N N . GLN A 1 175 ? -15.605 -0.260 9.857 1.00 97.94 175 GLN A N 1
ATOM 1382 C CA . GLN A 1 175 ? -16.023 -1.247 8.863 1.00 97.94 175 GLN A CA 1
ATOM 1383 C C . GLN A 1 175 ? -15.867 -0.734 7.429 1.00 97.94 175 GLN A C 1
ATOM 1385 O O . GLN A 1 175 ? -16.167 0.422 7.113 1.00 97.94 175 GLN A O 1
ATOM 1390 N N . LEU A 1 176 ? -15.422 -1.621 6.536 1.00 98.19 176 LEU A N 1
ATOM 1391 C CA . LEU A 1 176 ? -15.380 -1.372 5.094 1.00 98.19 176 LEU A CA 1
ATOM 1392 C C . LEU A 1 176 ? -16.760 -1.581 4.458 1.00 98.19 176 LEU A C 1
ATOM 1394 O O . LEU A 1 176 ? -17.571 -2.371 4.938 1.00 98.19 176 LEU A O 1
ATOM 1398 N N . THR A 1 177 ? -17.013 -0.864 3.366 1.00 96.81 177 THR A N 1
ATOM 1399 C CA . THR A 1 177 ? -18.194 -1.047 2.510 1.00 96.81 177 THR A CA 1
ATOM 1400 C C . THR A 1 177 ? -17.909 -2.088 1.423 1.00 96.81 177 THR A C 1
ATOM 1402 O O . THR A 1 177 ? -16.751 -2.427 1.191 1.00 96.81 177 THR A O 1
ATOM 1405 N N . LEU A 1 178 ? -18.960 -2.616 0.786 1.00 96.31 178 LEU A N 1
ATOM 1406 C CA . LEU A 1 178 ? -18.851 -3.718 -0.183 1.00 96.31 178 LEU A CA 1
ATOM 1407 C C . LEU A 1 178 ? -18.393 -3.297 -1.591 1.00 96.31 178 LEU A C 1
ATOM 1409 O O . LEU A 1 178 ? -17.793 -4.131 -2.259 1.00 96.31 178 LEU A O 1
ATOM 1413 N N . ASP A 1 179 ? -18.742 -2.080 -2.017 1.00 83.25 179 ASP A N 1
ATOM 1414 C CA . ASP A 1 179 ? -18.610 -1.563 -3.396 1.00 83.25 179 ASP A CA 1
ATOM 1415 C C . ASP A 1 179 ? -17.339 -1.965 -4.169 1.00 83.25 179 ASP A C 1
ATOM 1417 O O . ASP A 1 179 ? -16.224 -1.911 -3.595 1.00 83.25 179 ASP A O 1
#

InterPro domains:
  IPR004030 Nitric oxide synthase, N-terminal [PF02898] (132-177)
  IPR036119 Nitric oxide synthase, N-terminal domain superfamily [SSF56512] (77-178)
  IPR044943 Nitric oxide synthase, domain 1 superfamily [G3DSA:3.90.340.10] (78-179)
  IPR050607 Nitric Oxide Synthase (NOS) [PTHR43410] (21-177)

Organism: Mus spretus (NCBI:txid10096)

pLDDT: mean 70.55, std 29.86, range [22.06, 98.62]

Secondary structure (DSSP, 8-state):
--------------------PPP-S--SPPPP---------------------------------------PPPSS-S-EEEE-TTT--EEEE-GGGG--SPPS-BTTB--TT-SS-GGG-----SSPPPHHHHHHHHHHHHHHHHTTSSS--HHHHHHHHHHHHHHHHHHS-------

Nearest PDB structures (foldseek):
  1vaf-assembly1_A-2  TM=9.906E-01  e=1.812E-12  Mus musculus
  1nsi-assembly2_D  TM=9.886E-01  e=2.056E-11  Homo sapiens
  4nos-assembly2_D  TM=9.871E-01  e=3.476E-11  Homo sapiens
  3ej8-assembly2_D  TM=9.874E-01  e=3.712E-11  Homo sapiens
  1d1w-assembly1_A  TM=9.316E-01  e=2.452E-07  Bos taurus

Solvent-accessible surface area (backbone atoms only — not comparable to full-atom values): 13173 Å² total; per-residue (Å²): 140,83,87,86,84,84,83,79,81,79,83,78,85,77,87,73,82,87,72,88,76,84,82,88,81,67,101,68,90,84,81,90,83,82,92,83,86,86,92,84,92,89,85,88,88,88,87,82,90,91,84,87,87,87,83,90,86,88,90,85,91,83,84,88,78,90,72,83,72,85,72,74,78,75,91,67,74,85,54,48,83,46,72,43,85,89,82,66,49,76,49,73,45,56,66,72,75,73,61,83,73,74,61,81,51,50,102,91,47,83,53,85,86,55,90,83,46,69,69,81,52,86,75,90,70,98,62,81,71,53,64,86,62,46,53,60,52,51,52,52,49,52,51,52,56,51,66,66,45,94,64,81,54,62,67,64,46,52,53,49,52,53,50,46,52,51,38,28,74,74,70,64,46,76,83,86,79,87,128

Foldseek 3Di:
DDDDDDDDDDDDDDDDDDDDDDDPPDDDDDDDDDDDDDDDDDDDDDDDDDDDDDDDDDDDDDDDDPDPPPPDPDPDDCWDWDADPVVRDIDTHNCVVVDDFDDPDDPVDDPPPPPDDPSPDDDDDPDADDLVVALVVVLVVLCVVQVPDPDRPPVVSVVVNVVQNVCCVVPVHDDDDDD

Radius of gyration: 27.69 Å; Cα contacts (8 Å, |Δi|>4): 61; chains: 1; bounding box: 61×82×60 Å